Protein AF-A0A9P7N9U0-F1 (afdb_monomer_lite)

Sequence (258 aa):
MSPSILTPHAHLFPGQHDGLFRAAIGPSGFGSILPGLPGGFNTTAQQQAIFDHLVRSIPSCALLVNTPTALDCLRSADFRQLNASIAQTFQQSWVPVLDGTILPDFSANMMSQGKFARVPLLVGTNSDEGAGMGPFAGAVNTDDDFRRAIQRFISPTAAENLHRAITAILGEALYLYPDIQNLGIPSLKTWPHVVRARDEYAKQGGQQLRRPVFAAQDGRGAGRGLVFALEGPRVAWDDWRTEGINWFMENDLGLVGS

Radius of gyration: 21.49 Å; chains: 1; bounding box: 48×44×58 Å

Secondary structure (DSSP, 8-state):
-PPEE-SS-TTSSSS--TTSEEEEEEES-SS----SSTTTT--HHHHHHHHHHHHHHSTTTGGGTTSTTHHHHHHHS-HHHHHHHHHHHGGG-------SSSS-S-HHHHHHTT-S--S-EEEE--TTGGGGT--TTS---SHHHHHHHHHTTS-TTHHHHTTS-HHHHHHHHHHHS-S-TTTSSSPTTTS-----TTSHHHHHH-TT--------SS-SSS-EEEEP-TT--EEEE-GGGHHHHHHHHHHHHHHH--

Structure (mmCIF, N/CA/C/O backbone):
data_AF-A0A9P7N9U0-F1
#
_entry.id   AF-A0A9P7N9U0-F1
#
loop_
_atom_site.group_PDB
_atom_site.id
_atom_site.type_symbol
_atom_site.label_atom_id
_atom_site.label_alt_id
_atom_site.label_comp_id
_atom_site.label_asym_id
_atom_site.label_entity_id
_atom_site.label_seq_id
_atom_site.pdbx_PDB_ins_code
_atom_site.Cartn_x
_atom_site.Cartn_y
_atom_site.Cartn_z
_atom_site.occupancy
_atom_site.B_iso_or_equiv
_atom_site.auth_seq_id
_atom_site.auth_comp_id
_atom_site.auth_asym_id
_atom_site.auth_atom_id
_atom_site.pdbx_PDB_model_num
ATOM 1 N N . MET A 1 1 ? -26.901 -22.896 3.148 1.00 38.94 1 MET A N 1
ATOM 2 C CA . MET A 1 1 ? -26.450 -21.574 2.663 1.00 38.94 1 MET A CA 1
ATOM 3 C C . MET A 1 1 ? -25.487 -21.816 1.513 1.00 38.94 1 MET A C 1
ATOM 5 O O . MET A 1 1 ? -24.580 -22.615 1.695 1.00 38.94 1 MET A O 1
ATOM 9 N N . SER A 1 2 ? -25.710 -21.231 0.332 1.00 32.47 2 SER A N 1
ATOM 10 C CA . SER A 1 2 ? -24.734 -21.316 -0.767 1.00 32.47 2 SER A CA 1
ATOM 11 C C . SER A 1 2 ? -23.554 -20.392 -0.452 1.00 32.47 2 SER A C 1
ATOM 13 O O . SER A 1 2 ? -23.797 -19.201 -0.270 1.00 32.47 2 SER A O 1
ATOM 15 N N . PRO A 1 3 ? -22.310 -20.895 -0.365 1.00 43.16 3 PRO A N 1
ATOM 16 C CA . PRO A 1 3 ? -21.162 -20.054 -0.054 1.00 43.16 3 PRO A CA 1
ATOM 17 C C . PRO A 1 3 ? -20.859 -19.085 -1.203 1.00 43.16 3 PRO A C 1
ATOM 19 O O . PRO A 1 3 ? -20.753 -19.490 -2.367 1.00 43.16 3 PRO A O 1
ATOM 22 N N . SER A 1 4 ? -20.723 -17.807 -0.852 1.00 44.75 4 SER A N 1
ATOM 23 C CA . SER A 1 4 ? -20.438 -16.693 -1.762 1.00 44.75 4 SER A CA 1
ATOM 24 C C . SER A 1 4 ? -18.967 -16.665 -2.202 1.00 44.75 4 SER A C 1
ATOM 26 O O . SER A 1 4 ? -18.110 -17.325 -1.613 1.00 44.75 4 SER A O 1
ATOM 28 N N . ILE A 1 5 ? -18.674 -15.889 -3.249 1.00 50.81 5 ILE A N 1
ATOM 29 C CA . ILE A 1 5 ? -17.315 -15.513 -3.669 1.00 50.81 5 ILE A CA 1
ATOM 30 C C . ILE A 1 5 ? -16.989 -14.177 -2.988 1.00 50.81 5 ILE A C 1
ATOM 32 O O . ILE A 1 5 ? -17.780 -13.242 -3.103 1.00 50.81 5 ILE A O 1
ATOM 36 N N . LEU A 1 6 ? -15.867 -14.080 -2.269 1.00 53.84 6 LEU A N 1
ATOM 37 C CA . LEU A 1 6 ? -15.482 -12.875 -1.518 1.00 53.84 6 LEU A CA 1
ATOM 38 C C . LEU A 1 6 ? -14.060 -12.420 -1.863 1.00 53.84 6 LEU A C 1
ATOM 40 O O . LEU A 1 6 ? -13.155 -13.238 -2.019 1.00 53.84 6 LEU A O 1
ATOM 44 N N . THR A 1 7 ? -13.891 -11.099 -1.955 1.00 53.09 7 THR A N 1
ATOM 45 C CA . THR A 1 7 ? -12.720 -10.439 -2.551 1.00 53.09 7 THR A CA 1
ATOM 46 C C . THR A 1 7 ? -11.587 -10.130 -1.554 1.00 53.09 7 THR A C 1
ATOM 48 O O . THR A 1 7 ? -10.451 -10.477 -1.864 1.00 53.09 7 THR A O 1
ATOM 51 N N . PRO A 1 8 ? -11.817 -9.576 -0.338 1.00 51.03 8 PRO A N 1
ATOM 52 C CA . PRO A 1 8 ? -10.702 -9.255 0.565 1.00 51.03 8 PRO A CA 1
ATOM 53 C C . PRO A 1 8 ? -10.489 -10.264 1.707 1.00 51.03 8 PRO A C 1
ATOM 55 O O . PRO A 1 8 ? -9.503 -10.182 2.419 1.00 51.03 8 PRO A O 1
ATOM 58 N N . HIS A 1 9 ? -11.374 -11.240 1.907 1.00 53.03 9 HIS A N 1
ATOM 59 C CA . HIS A 1 9 ? -11.411 -11.997 3.166 1.00 53.03 9 HIS A CA 1
ATOM 60 C C . HIS A 1 9 ? -10.478 -13.216 3.233 1.00 53.03 9 HIS A C 1
ATOM 62 O O . HIS A 1 9 ? -10.179 -13.698 4.318 1.00 53.03 9 HIS A O 1
ATOM 68 N N . ALA A 1 10 ? -10.001 -13.742 2.103 1.00 52.50 10 ALA A N 1
ATOM 69 C CA . ALA A 1 10 ? -9.332 -15.049 2.085 1.00 52.50 10 ALA A CA 1
ATOM 70 C C . ALA A 1 10 ? -7.963 -15.092 2.799 1.00 52.50 10 ALA A C 1
ATOM 72 O O . ALA A 1 10 ? -7.532 -16.167 3.218 1.00 52.50 10 ALA A O 1
ATOM 73 N N . HIS A 1 11 ? -7.300 -13.941 2.946 1.00 55.00 11 HIS A N 1
ATOM 74 C CA . HIS A 1 11 ? -6.030 -13.787 3.670 1.00 55.00 11 HIS A CA 1
ATOM 75 C C . HIS A 1 11 ? -6.209 -13.227 5.092 1.00 55.00 11 HIS A C 1
ATOM 77 O O . HIS A 1 11 ? -5.274 -13.282 5.879 1.00 55.00 11 HIS A O 1
ATOM 83 N N . LEU A 1 12 ? -7.403 -12.717 5.422 1.00 55.56 12 LEU A N 1
ATOM 84 C CA . LEU A 1 12 ? -7.750 -12.141 6.730 1.00 55.56 12 LEU A CA 1
ATOM 85 C C . LEU A 1 12 ? -8.261 -13.188 7.724 1.00 55.56 12 LEU A C 1
ATOM 87 O O . LEU A 1 12 ? -8.682 -12.860 8.822 1.00 55.56 12 LEU A O 1
ATOM 91 N N . PHE A 1 13 ? -8.263 -14.457 7.332 1.00 57.53 13 PHE A N 1
ATOM 92 C CA . PHE A 1 13 ? -8.561 -15.549 8.236 1.00 57.53 13 PHE A CA 1
ATOM 93 C C . PHE A 1 13 ? -7.374 -16.504 8.211 1.00 57.53 13 PHE A C 1
ATOM 95 O O . PHE A 1 13 ? -7.025 -16.975 7.121 1.00 57.53 13 PHE A O 1
ATOM 102 N N . PRO A 1 14 ? -6.760 -16.822 9.366 1.00 61.34 14 PRO A N 1
ATOM 103 C CA . PRO A 1 14 ? -5.636 -17.751 9.463 1.00 61.34 14 PRO A CA 1
ATOM 104 C C . PRO A 1 14 ? -6.097 -19.196 9.189 1.00 61.34 14 PRO A C 1
ATOM 106 O O . PRO A 1 14 ? -6.124 -20.050 10.070 1.00 61.34 14 PRO A O 1
ATOM 109 N N . GLY A 1 15 ? -6.543 -19.465 7.962 1.00 62.19 15 GLY A N 1
ATOM 110 C CA . GLY A 1 15 ? -7.138 -20.724 7.514 1.00 62.19 15 GLY A CA 1
ATOM 111 C C . GLY A 1 15 ? -8.581 -20.977 7.971 1.00 62.19 15 GLY A C 1
ATOM 112 O O . GLY A 1 15 ? -9.252 -21.815 7.372 1.00 62.19 15 GLY A O 1
ATOM 113 N N . GLN A 1 16 ? -9.088 -20.260 8.978 1.00 68.38 16 GLN A N 1
ATOM 114 C CA . GLN A 1 16 ? -10.431 -20.463 9.537 1.00 68.38 16 GLN A CA 1
ATOM 115 C C . GLN A 1 16 ? -11.488 -19.690 8.754 1.00 68.38 16 GLN A C 1
ATOM 117 O O . GLN A 1 16 ? -11.819 -18.554 9.070 1.00 68.38 16 GLN A O 1
ATOM 122 N N . HIS A 1 17 ? -12.003 -20.305 7.695 1.00 75.69 17 HIS A N 1
ATOM 123 C CA . HIS A 1 17 ? -13.077 -19.712 6.904 1.00 75.69 17 HIS A CA 1
ATOM 124 C C . HIS A 1 17 ? -14.441 -20.367 7.139 1.00 75.69 17 HIS A C 1
ATOM 126 O O . HIS A 1 17 ? -15.379 -19.977 6.458 1.00 75.69 17 HIS A O 1
ATOM 132 N N . ASP A 1 18 ? -14.556 -21.373 8.016 1.00 80.62 18 ASP A N 1
ATOM 133 C CA . ASP A 1 18 ? -15.805 -22.027 8.463 1.00 80.62 18 ASP A CA 1
ATOM 134 C C . ASP A 1 18 ? -16.838 -22.335 7.361 1.00 80.62 18 ASP A C 1
ATOM 136 O O . ASP A 1 18 ? -18.049 -22.308 7.571 1.00 80.62 18 ASP A O 1
ATOM 140 N N . GLY A 1 19 ? -16.371 -22.605 6.138 1.00 81.25 19 GLY A N 1
ATOM 141 C CA . GLY A 1 19 ? -17.242 -22.796 4.975 1.00 81.25 19 GLY A CA 1
ATOM 142 C C . GLY A 1 19 ? -18.005 -21.545 4.501 1.00 81.25 19 GLY A C 1
ATOM 143 O O . GLY A 1 19 ? -18.891 -21.674 3.659 1.00 81.25 19 GLY A O 1
ATOM 144 N N . LEU A 1 20 ? -17.659 -20.344 4.980 1.00 84.00 20 LEU A N 1
ATOM 145 C CA . LEU A 1 20 ? -18.259 -19.054 4.603 1.00 84.00 20 LEU A CA 1
ATOM 146 C C . LEU A 1 20 ? -18.136 -18.756 3.100 1.00 84.00 20 LEU A C 1
ATOM 148 O O . LEU A 1 20 ? -19.035 -18.170 2.495 1.00 84.00 20 LEU A O 1
ATOM 152 N N . PHE A 1 21 ? -17.032 -19.182 2.486 1.00 84.06 21 PHE A N 1
ATOM 153 C CA . PHE A 1 21 ? -16.783 -19.083 1.050 1.00 84.06 21 PHE A CA 1
ATOM 154 C C . PHE A 1 21 ? -16.095 -20.345 0.522 1.00 84.06 21 PHE A C 1
ATOM 156 O O . PHE A 1 21 ? -15.455 -21.090 1.265 1.00 84.06 21 PHE A O 1
ATOM 163 N N . ARG A 1 22 ? -16.234 -20.573 -0.789 1.00 86.00 22 ARG A N 1
ATOM 164 C CA . ARG A 1 22 ? -15.662 -21.736 -1.497 1.00 86.00 22 ARG A CA 1
ATOM 165 C C . ARG A 1 22 ? -14.620 -21.379 -2.556 1.00 86.00 22 ARG A C 1
ATOM 167 O O . ARG A 1 22 ? -14.033 -22.282 -3.137 1.00 86.00 22 ARG A O 1
ATOM 174 N N . ALA A 1 23 ? -14.464 -20.094 -2.861 1.00 84.06 23 ALA A N 1
ATOM 175 C CA . ALA A 1 23 ? -13.502 -19.547 -3.812 1.00 84.06 23 ALA A CA 1
ATOM 176 C C . ALA A 1 23 ? -13.335 -18.041 -3.555 1.00 84.06 23 ALA A C 1
ATOM 178 O O . ALA A 1 23 ? -14.234 -17.409 -2.991 1.00 84.06 23 ALA A O 1
ATOM 179 N N . ALA A 1 24 ? -12.219 -17.475 -4.005 1.00 81.19 24 ALA A N 1
ATOM 180 C CA . ALA A 1 24 ? -11.941 -16.045 -3.936 1.00 81.19 24 ALA A CA 1
ATOM 181 C C . ALA A 1 24 ? -11.568 -15.491 -5.318 1.00 81.19 24 ALA A C 1
ATOM 183 O O . ALA A 1 24 ? -10.913 -16.163 -6.117 1.00 81.19 24 ALA A O 1
ATOM 184 N N . ILE A 1 25 ? -11.997 -14.259 -5.593 1.00 82.06 25 ILE A N 1
ATOM 185 C CA . ILE A 1 25 ? -11.589 -13.491 -6.772 1.00 82.06 25 ILE A CA 1
ATOM 186 C C . ILE A 1 25 ? -10.968 -12.194 -6.265 1.00 82.06 25 ILE A C 1
ATOM 188 O O . ILE A 1 25 ? -11.605 -11.525 -5.467 1.00 82.06 25 ILE A O 1
ATOM 192 N N . GLY A 1 26 ? -9.764 -11.841 -6.706 1.00 77.81 26 GLY A N 1
ATOM 193 C CA . GLY A 1 26 ? -9.038 -10.638 -6.299 1.00 77.81 26 GLY A CA 1
ATOM 194 C C . GLY A 1 26 ? -8.658 -9.765 -7.494 1.00 77.81 26 GLY A C 1
ATOM 195 O O . GLY A 1 26 ? -7.583 -9.969 -8.056 1.00 77.81 26 GLY A O 1
ATOM 196 N N . PRO A 1 27 ? -9.520 -8.834 -7.932 1.00 77.25 27 PRO A N 1
ATOM 197 C CA . PRO A 1 27 ? -9.198 -7.882 -8.981 1.00 77.25 27 PRO A CA 1
ATOM 198 C C . PRO A 1 27 ? -8.422 -6.692 -8.405 1.00 77.25 27 PRO A C 1
ATOM 200 O O . PRO A 1 27 ? -8.892 -6.048 -7.470 1.00 77.25 27 PRO A O 1
ATOM 203 N N . SER A 1 28 ? -7.266 -6.382 -8.990 1.00 71.19 28 SER A N 1
ATOM 204 C CA . SER A 1 28 ? -6.495 -5.160 -8.713 1.00 71.19 28 SER A CA 1
ATOM 205 C C . SER A 1 28 ? -6.109 -4.983 -7.240 1.00 71.19 28 SER A C 1
ATOM 207 O O . SER A 1 28 ? -6.186 -3.894 -6.680 1.00 71.19 28 SER A O 1
ATOM 209 N N . GLY A 1 29 ? -5.697 -6.085 -6.609 1.00 63.28 29 GLY A N 1
ATOM 210 C CA . GLY A 1 29 ? -5.289 -6.124 -5.207 1.00 63.28 29 GLY A CA 1
ATOM 211 C C . GLY A 1 29 ? -5.739 -7.417 -4.541 1.00 63.28 29 GLY A C 1
ATOM 212 O O . GLY A 1 29 ? -6.913 -7.601 -4.226 1.00 63.28 29 GLY A O 1
ATOM 213 N N . PHE A 1 30 ? -4.803 -8.338 -4.323 1.00 58.53 30 PHE A N 1
ATOM 214 C CA . PHE A 1 30 ? -5.056 -9.555 -3.562 1.00 58.53 30 PHE A CA 1
ATOM 215 C C . PHE A 1 30 ? -3.840 -9.885 -2.709 1.00 58.53 30 PHE A C 1
ATOM 217 O O . PHE A 1 30 ? -2.739 -10.030 -3.230 1.00 58.53 30 PHE A O 1
ATOM 224 N N . GLY A 1 31 ? -4.047 -10.000 -1.398 1.00 53.91 31 GLY A N 1
ATOM 225 C CA . GLY A 1 31 ? -2.988 -10.375 -0.465 1.00 53.91 31 GLY A CA 1
ATOM 226 C C . GLY A 1 31 ? -2.099 -9.226 0.011 1.00 53.91 31 GLY A C 1
ATOM 227 O O . GLY A 1 31 ? -1.211 -9.454 0.824 1.00 53.91 31 GLY A O 1
ATOM 228 N N . SER A 1 32 ? -2.365 -8.000 -0.436 1.00 51.31 32 SER A N 1
ATOM 229 C CA . SER A 1 32 ? -1.692 -6.821 0.080 1.00 51.31 32 SER A CA 1
ATOM 230 C C . SER A 1 32 ? -2.685 -5.685 0.252 1.00 51.31 32 SER A C 1
ATOM 232 O O . SER A 1 32 ? -3.020 -4.965 -0.686 1.00 51.31 32 SER A O 1
ATOM 234 N N . ILE A 1 33 ? -3.195 -5.545 1.471 1.00 50.19 33 ILE A N 1
ATOM 235 C CA . ILE A 1 33 ? -3.586 -4.228 1.950 1.00 50.19 33 ILE A CA 1
ATOM 236 C C . ILE A 1 33 ? -2.268 -3.647 2.440 1.00 50.19 33 ILE A C 1
ATOM 238 O O . ILE A 1 33 ? -2.000 -3.758 3.620 1.00 50.19 33 ILE A O 1
ATOM 242 N N . LEU A 1 34 ? -1.386 -3.145 1.568 1.00 53.38 34 LEU A N 1
ATOM 243 C CA . LEU A 1 34 ? -0.284 -2.320 2.062 1.00 53.38 34 LEU A CA 1
ATOM 244 C C . LEU A 1 34 ? -0.960 -1.115 2.704 1.00 53.38 34 LEU A C 1
ATOM 246 O O . LEU A 1 34 ? -1.568 -0.324 1.972 1.00 53.38 34 LEU A O 1
ATOM 250 N N . PRO A 1 35 ? -0.911 -0.915 4.028 1.00 55.06 35 PRO A N 1
ATOM 251 C CA . PRO A 1 35 ? -1.147 0.421 4.519 1.00 55.06 35 PRO A CA 1
ATOM 252 C C . PRO A 1 35 ? 0.003 1.212 3.906 1.00 55.06 35 PRO A C 1
ATOM 254 O O . PRO A 1 35 ? 1.163 0.908 4.171 1.00 55.06 35 PRO A O 1
ATOM 257 N N . GLY A 1 36 ? -0.296 2.162 3.016 1.00 54.28 36 GLY A N 1
ATOM 258 C CA . GLY A 1 36 ? 0.707 3.007 2.349 1.00 54.28 36 GLY A CA 1
ATOM 259 C C . GLY A 1 36 ? 1.432 3.954 3.314 1.00 54.28 36 GLY A C 1
ATOM 260 O O . GLY A 1 36 ? 1.865 5.033 2.920 1.00 54.28 36 GLY A O 1
ATOM 261 N N . LEU A 1 37 ? 1.488 3.578 4.589 1.00 59.44 37 LEU A N 1
ATOM 262 C CA . LEU A 1 37 ? 1.995 4.307 5.723 1.00 59.44 37 LEU A CA 1
ATOM 263 C C . LEU A 1 37 ? 3.189 3.535 6.295 1.00 59.44 37 LEU A C 1
ATOM 265 O O . LEU A 1 37 ? 3.118 2.310 6.431 1.00 59.44 37 LEU A O 1
ATOM 269 N N . PRO A 1 38 ? 4.272 4.233 6.664 1.00 58.44 38 PRO A N 1
ATOM 270 C CA . PRO A 1 38 ? 5.396 3.625 7.358 1.00 58.44 38 PRO A CA 1
ATOM 271 C C . PRO A 1 38 ? 4.958 2.817 8.588 1.00 58.44 38 PRO A C 1
ATOM 273 O O . PRO A 1 38 ? 4.224 3.327 9.433 1.00 58.44 38 PRO A O 1
ATOM 276 N N . GLY A 1 39 ? 5.412 1.565 8.687 1.00 63.66 39 GLY A N 1
ATOM 277 C CA . GLY A 1 39 ? 5.023 0.627 9.750 1.00 63.66 39 GLY A CA 1
ATOM 278 C C . GLY A 1 39 ? 3.831 -0.270 9.397 1.00 63.66 39 GLY A C 1
ATOM 279 O O . GLY A 1 39 ? 3.473 -1.151 10.180 1.00 63.66 39 GLY A O 1
ATOM 280 N N . GLY A 1 40 ? 3.213 -0.086 8.227 1.00 71.25 40 GLY A N 1
ATOM 281 C CA . GLY A 1 40 ? 2.185 -0.976 7.699 1.00 71.25 40 GLY A CA 1
ATOM 282 C C . GLY A 1 40 ? 1.021 -1.184 8.673 1.00 71.25 40 GLY A C 1
ATOM 283 O O . GLY A 1 40 ? 0.351 -0.236 9.088 1.00 71.25 40 GLY A O 1
ATOM 284 N N . PHE A 1 41 ? 0.745 -2.441 9.027 1.00 73.62 41 PHE A N 1
ATOM 285 C CA . PHE A 1 41 ? -0.341 -2.788 9.953 1.00 73.62 41 PHE A CA 1
ATOM 286 C C . PHE A 1 41 ? -0.016 -2.464 11.422 1.00 73.62 41 PHE A C 1
ATOM 288 O O . PHE A 1 41 ? -0.912 -2.473 12.265 1.00 73.62 41 PHE A O 1
ATOM 295 N N . ASN A 1 42 ? 1.242 -2.145 11.738 1.00 76.62 42 ASN A N 1
ATOM 296 C CA . ASN A 1 42 ? 1.721 -1.781 13.072 1.00 76.62 42 ASN A CA 1
ATOM 297 C C . ASN A 1 42 ? 1.687 -0.253 13.287 1.00 76.62 42 ASN A C 1
ATOM 299 O O . ASN A 1 42 ? 2.588 0.356 13.859 1.00 76.62 42 ASN A O 1
ATOM 303 N N . THR A 1 43 ? 0.631 0.397 12.792 1.00 76.38 43 THR A N 1
ATOM 304 C CA . THR A 1 43 ? 0.469 1.861 12.791 1.00 76.38 43 THR A CA 1
ATOM 305 C C . THR A 1 43 ? -0.432 2.366 13.920 1.00 76.38 43 THR A C 1
ATOM 307 O O . THR A 1 43 ? -1.001 3.453 13.828 1.00 76.38 43 THR A O 1
ATOM 310 N N . THR A 1 44 ? -0.544 1.628 15.030 1.00 81.62 44 THR A N 1
ATOM 311 C CA . THR A 1 44 ? -1.440 1.963 16.154 1.00 81.62 44 THR A CA 1
ATOM 312 C C . THR A 1 44 ? -1.218 3.377 16.691 1.00 81.62 44 THR A C 1
ATOM 314 O O . THR A 1 44 ? -2.182 4.091 16.943 1.00 81.62 44 THR A O 1
ATOM 317 N N . ALA A 1 45 ? 0.035 3.832 16.802 1.00 83.50 45 ALA A N 1
ATOM 318 C CA . ALA A 1 45 ? 0.342 5.198 17.234 1.00 83.50 45 ALA A CA 1
ATOM 319 C C . ALA A 1 45 ? -0.181 6.261 16.249 1.00 83.50 45 ALA A C 1
ATOM 321 O O . ALA A 1 45 ? -0.700 7.298 16.661 1.00 83.50 45 ALA A O 1
ATOM 322 N N . GLN A 1 46 ? -0.091 5.992 14.945 1.00 81.06 46 GLN A N 1
ATOM 323 C CA . GLN A 1 46 ? -0.631 6.880 13.920 1.00 81.06 46 GLN A CA 1
ATOM 324 C C . GLN A 1 46 ? -2.164 6.859 13.921 1.00 81.06 46 GLN A C 1
ATOM 326 O O . GLN A 1 46 ? -2.781 7.920 13.882 1.00 81.06 46 GLN A O 1
ATOM 331 N N . GLN A 1 47 ? -2.785 5.682 14.035 1.00 84.88 47 GLN A N 1
ATOM 332 C CA . GLN A 1 47 ? -4.240 5.565 14.164 1.00 84.88 47 GLN A CA 1
ATOM 333 C C . GLN A 1 47 ? -4.757 6.247 15.439 1.00 84.88 47 GLN A C 1
ATOM 335 O O . GLN A 1 47 ? -5.801 6.893 15.397 1.00 84.88 47 GLN A O 1
ATOM 340 N N . GLN A 1 48 ? -3.997 6.214 16.540 1.00 89.12 48 GLN A N 1
ATOM 341 C CA . GLN A 1 48 ? -4.305 6.985 17.747 1.00 89.12 48 GLN A CA 1
ATOM 342 C C . GLN A 1 48 ? -4.264 8.494 17.479 1.00 89.12 48 GLN A C 1
ATOM 344 O O . GLN A 1 48 ? -5.160 9.215 17.908 1.00 89.12 48 GLN A O 1
ATOM 349 N N . ALA A 1 49 ? -3.274 8.991 16.731 1.00 88.25 49 ALA A N 1
ATOM 350 C CA . ALA A 1 49 ? -3.208 10.407 16.371 1.00 88.25 49 ALA A CA 1
ATOM 351 C C . ALA A 1 49 ? -4.396 10.847 15.491 1.00 88.25 49 ALA A C 1
ATOM 353 O O . ALA A 1 49 ? -4.935 11.941 15.688 1.00 88.25 49 ALA A O 1
ATOM 354 N N . ILE A 1 50 ? -4.832 9.988 14.561 1.00 87.31 50 ILE A N 1
ATOM 355 C CA . ILE A 1 50 ? -6.019 10.213 13.719 1.00 87.31 50 ILE A CA 1
ATOM 356 C C . ILE A 1 50 ? -7.292 10.204 14.579 1.00 87.31 50 ILE A C 1
ATOM 358 O O . ILE A 1 50 ? -8.132 11.099 14.452 1.00 87.31 50 ILE A O 1
ATOM 362 N N . PHE A 1 51 ? -7.419 9.246 15.502 1.00 90.38 51 PHE A N 1
ATOM 363 C CA . PHE A 1 51 ? -8.525 9.182 16.459 1.00 90.38 51 PHE A CA 1
ATOM 364 C C . PHE A 1 51 ? -8.597 10.431 17.338 1.00 90.38 51 PHE A C 1
ATOM 366 O O . PHE A 1 51 ? -9.648 11.064 17.435 1.00 90.38 51 PHE A O 1
ATOM 373 N N . ASP A 1 52 ? -7.474 10.845 17.914 1.00 92.31 52 ASP A N 1
ATOM 374 C CA . ASP A 1 52 ? -7.384 12.062 18.710 1.00 92.31 52 ASP A CA 1
ATOM 375 C C . ASP A 1 52 ? -7.807 13.298 17.906 1.00 92.31 52 ASP A C 1
ATOM 377 O O . ASP A 1 52 ? -8.489 14.180 18.429 1.00 92.31 52 ASP A O 1
ATOM 381 N N . HIS A 1 53 ? -7.410 13.383 16.633 1.00 89.62 53 HIS A N 1
ATOM 382 C CA . HIS A 1 53 ? -7.815 14.474 15.751 1.00 89.62 53 HIS A CA 1
ATOM 383 C C . HIS A 1 53 ? -9.332 14.475 15.508 1.00 89.62 53 HIS A C 1
ATOM 385 O O . HIS A 1 53 ? -9.966 15.529 15.603 1.00 89.62 53 HIS A O 1
ATOM 391 N N . LEU A 1 54 ? -9.930 13.306 15.259 1.00 90.81 54 LEU A N 1
ATOM 392 C CA . LEU A 1 54 ? -11.381 13.161 15.143 1.00 90.81 54 LEU A CA 1
ATOM 393 C C . LEU A 1 54 ? -12.082 13.647 16.420 1.00 90.81 54 LEU A C 1
ATOM 395 O O . LEU A 1 54 ? -12.977 14.484 16.337 1.00 90.81 54 LEU A O 1
ATOM 399 N N . VAL A 1 55 ? -11.634 13.219 17.602 1.00 93.50 55 VAL A N 1
ATOM 400 C CA . VAL A 1 55 ? -12.210 13.665 18.884 1.00 93.50 55 VAL A CA 1
ATOM 401 C C . VAL A 1 55 ? -12.088 15.185 19.056 1.00 93.50 55 VAL A C 1
ATOM 403 O O . VAL A 1 55 ? -13.080 15.839 19.382 1.00 93.50 55 VAL A O 1
ATOM 406 N N . ARG A 1 56 ? -10.911 15.768 18.775 1.00 92.75 56 ARG A N 1
ATOM 407 C CA . ARG A 1 56 ? -10.671 17.228 18.848 1.00 92.75 56 ARG A CA 1
ATOM 408 C C . ARG A 1 56 ? -11.587 18.029 17.931 1.00 92.75 56 ARG A C 1
ATOM 410 O O . ARG A 1 56 ? -11.973 19.142 18.275 1.00 92.75 56 ARG A O 1
ATOM 417 N N . SER A 1 57 ? -11.903 17.488 16.760 1.00 91.44 57 SER A N 1
ATOM 418 C CA . SER A 1 57 ? -12.684 18.195 15.742 1.00 91.44 57 SER A CA 1
ATOM 419 C C . SER A 1 57 ? -14.178 18.312 16.067 1.00 91.44 57 SER A C 1
ATOM 421 O O . SER A 1 57 ? -14.872 19.118 15.447 1.00 91.44 57 SER A O 1
ATOM 423 N N . ILE A 1 58 ? -14.679 17.530 17.029 1.00 92.88 58 ILE A N 1
ATOM 424 C CA . ILE A 1 58 ? -16.074 17.576 17.467 1.00 92.88 58 ILE A CA 1
ATOM 425 C C . ILE A 1 58 ? -16.162 18.464 18.715 1.00 92.88 58 ILE A C 1
ATOM 427 O O . ILE A 1 58 ? -15.659 18.067 19.768 1.00 92.88 58 ILE A O 1
ATOM 431 N N . PRO A 1 59 ? -16.819 19.642 18.661 1.00 93.00 59 PRO A N 1
ATOM 432 C CA . PRO A 1 59 ? -16.797 20.605 19.764 1.00 93.00 59 PRO A CA 1
ATOM 433 C C . PRO A 1 59 ? -17.251 20.037 21.115 1.00 93.00 59 PRO A C 1
ATOM 435 O O . PRO A 1 59 ? -16.653 20.350 22.141 1.00 93.00 59 PRO A O 1
ATOM 438 N N . SER A 1 60 ? -18.267 19.165 21.124 1.00 93.25 60 S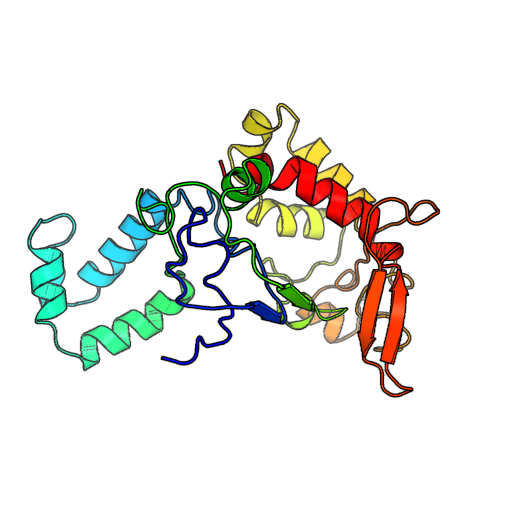ER A N 1
ATOM 439 C CA . SER A 1 60 ? -18.763 18.516 22.347 1.00 93.25 60 SER A CA 1
ATOM 440 C C . SER A 1 60 ? -17.809 17.463 22.920 1.00 93.25 60 SER A C 1
ATOM 442 O O . SER A 1 60 ? -17.934 17.120 24.091 1.00 93.25 60 SER A O 1
ATOM 444 N N . CYS A 1 61 ? -16.863 16.958 22.121 1.00 96.00 61 CYS A N 1
ATOM 445 C CA . CYS A 1 61 ? -15.918 15.911 22.514 1.00 96.00 61 CYS A CA 1
ATOM 446 C C . CYS A 1 61 ? -14.475 16.406 22.641 1.00 96.00 61 CYS A C 1
ATOM 448 O O . CYS A 1 61 ? -13.630 15.669 23.140 1.00 96.00 61 CYS A O 1
ATOM 450 N N . ALA A 1 62 ? -14.173 17.645 22.245 1.00 94.69 62 ALA A N 1
ATOM 451 C CA . ALA A 1 62 ? -12.803 18.141 22.124 1.00 94.69 62 ALA A CA 1
ATOM 452 C C . ALA A 1 62 ? -11.987 18.084 23.429 1.00 94.69 62 ALA A C 1
ATOM 454 O O . ALA A 1 62 ? -10.771 17.909 23.391 1.00 94.69 62 ALA A O 1
ATOM 455 N N . LEU A 1 63 ? -12.646 18.194 24.587 1.00 96.00 63 LEU A N 1
ATOM 456 C CA . LEU A 1 63 ? -12.009 18.097 25.908 1.00 96.00 63 LEU A CA 1
ATOM 457 C C . LEU A 1 63 ? -11.839 16.652 26.409 1.00 96.00 63 LEU A C 1
ATOM 459 O O . LEU A 1 63 ? -11.286 16.441 27.484 1.00 96.00 63 LEU A O 1
ATOM 463 N N . LEU A 1 64 ? -12.320 15.663 25.654 1.00 96.94 64 LEU A N 1
ATOM 464 C CA . LEU A 1 64 ? -12.298 14.241 26.011 1.00 96.94 64 LEU A CA 1
ATOM 465 C C . LEU A 1 64 ? -11.185 13.469 25.295 1.00 96.94 64 LEU A C 1
ATOM 467 O O . LEU A 1 64 ? -11.139 12.248 25.338 1.00 96.94 64 LEU A O 1
ATOM 471 N N . VAL A 1 65 ? -10.276 14.158 24.616 1.00 95.62 65 VAL A N 1
ATOM 472 C CA . VAL A 1 65 ? -9.137 13.518 23.952 1.00 95.62 65 VAL A CA 1
ATOM 473 C C . VAL A 1 65 ? -8.284 12.784 24.984 1.00 95.62 65 VAL A C 1
ATOM 475 O O . VAL A 1 65 ? -8.010 13.325 26.053 1.00 95.62 65 VAL A O 1
ATOM 478 N N . ASN A 1 66 ? -7.846 11.567 24.655 1.00 93.69 66 ASN A N 1
ATOM 479 C CA . ASN A 1 66 ? -7.099 10.689 25.562 1.00 93.69 66 ASN A CA 1
ATOM 480 C C . ASN A 1 66 ? -7.835 10.340 26.870 1.00 93.69 66 ASN A C 1
ATOM 482 O O . ASN A 1 66 ? -7.198 9.964 27.854 1.00 93.69 66 ASN A O 1
ATOM 486 N N . THR A 1 67 ? -9.170 10.426 26.895 1.00 96.19 67 THR A N 1
ATOM 487 C CA . THR A 1 67 ? -9.977 9.934 28.017 1.00 96.19 67 THR A CA 1
ATOM 488 C C . THR A 1 67 ? -10.748 8.664 27.638 1.00 96.19 67 THR A C 1
ATOM 490 O O . THR A 1 67 ? -11.073 8.454 26.465 1.00 96.19 67 THR A O 1
ATOM 493 N N . PRO A 1 68 ? -11.129 7.824 28.620 1.00 94.69 68 PRO A N 1
ATOM 494 C CA . PRO A 1 68 ? -11.957 6.642 28.368 1.00 94.69 68 PRO A CA 1
ATOM 495 C C . PRO A 1 68 ? -13.350 6.958 27.797 1.00 94.69 68 PRO A C 1
ATOM 497 O O . PRO A 1 68 ? -13.983 6.084 27.214 1.00 94.69 68 PRO A O 1
ATOM 500 N N . THR A 1 69 ? -13.838 8.194 27.956 1.00 96.44 69 THR A N 1
ATOM 501 C CA . THR A 1 69 ? -15.186 8.616 27.537 1.00 96.44 69 THR A CA 1
ATOM 502 C C . THR A 1 69 ? -15.225 9.247 26.145 1.00 96.44 69 THR A C 1
ATOM 504 O O . THR A 1 69 ? -16.308 9.560 25.646 1.00 96.44 69 THR A O 1
ATOM 507 N N . ALA A 1 70 ? -14.071 9.406 25.485 1.00 96.44 70 ALA A N 1
ATOM 508 C CA . ALA A 1 70 ? -13.971 9.966 24.137 1.00 96.44 70 ALA A CA 1
ATOM 509 C C . ALA A 1 70 ? -14.886 9.242 23.137 1.00 96.44 70 ALA A C 1
ATOM 511 O O . ALA A 1 70 ? -15.627 9.870 22.379 1.00 96.44 70 ALA A O 1
ATOM 512 N N . LEU A 1 71 ? -14.862 7.907 23.172 1.00 96.00 71 LEU A N 1
ATOM 513 C CA . LEU A 1 71 ? -15.621 7.064 22.253 1.00 96.00 71 LEU A CA 1
ATOM 514 C C . LEU A 1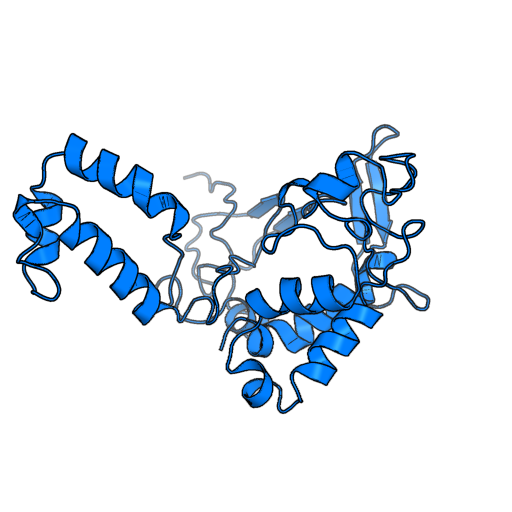 71 ? -17.134 7.180 22.476 1.00 96.00 71 LEU A C 1
ATOM 516 O O . LEU A 1 71 ? -17.895 7.247 21.512 1.00 96.00 71 LEU A O 1
ATOM 520 N N . ASP A 1 72 ? -17.576 7.250 23.729 1.00 97.12 72 ASP A N 1
ATOM 521 C CA . ASP A 1 72 ? -18.996 7.407 24.059 1.00 97.12 72 ASP A CA 1
ATOM 522 C C . ASP A 1 72 ? -19.527 8.783 23.653 1.00 97.12 72 ASP A C 1
ATOM 524 O O . ASP A 1 72 ? -20.663 8.903 23.182 1.00 97.12 72 ASP A O 1
ATOM 528 N N . CYS A 1 73 ? -18.681 9.813 23.741 1.00 96.94 73 CYS A N 1
ATOM 529 C CA . CYS A 1 73 ? -19.014 11.123 23.200 1.00 96.94 73 CYS A CA 1
ATOM 530 C C . CYS A 1 73 ? -19.179 11.085 21.680 1.00 96.94 73 CYS A C 1
ATOM 532 O O . CYS A 1 73 ? -20.191 11.566 21.175 1.00 96.94 73 CYS A O 1
ATOM 534 N N . LEU A 1 74 ? -18.244 10.462 20.950 1.00 95.38 74 LEU A N 1
ATOM 535 C CA . LEU A 1 74 ? -18.348 10.327 19.492 1.00 95.38 74 LEU A CA 1
ATOM 536 C C . LEU A 1 74 ? -19.616 9.573 19.066 1.00 95.38 74 LEU A C 1
ATOM 538 O O . LEU A 1 74 ? -20.263 9.971 18.102 1.00 95.38 74 LEU A O 1
ATOM 542 N N . ARG A 1 75 ? -20.011 8.526 19.805 1.00 96.00 75 ARG A N 1
ATOM 543 C CA . ARG A 1 75 ? -21.261 7.777 19.562 1.00 96.00 75 ARG A CA 1
ATOM 544 C C . ARG A 1 75 ? -22.522 8.626 19.729 1.00 96.00 75 ARG A C 1
ATOM 546 O O . ARG A 1 75 ? -23.544 8.305 19.132 1.00 96.00 75 ARG A O 1
ATOM 553 N N . SER A 1 76 ? -22.448 9.680 20.539 1.00 95.69 76 SER A N 1
ATOM 554 C CA . SER A 1 76 ? -23.564 10.585 20.841 1.00 95.69 76 SER A CA 1
ATOM 555 C C . SER A 1 76 ? -23.486 11.912 20.077 1.00 95.69 76 SER A C 1
ATOM 557 O O . SER A 1 76 ? -24.371 12.755 20.221 1.00 95.69 76 SER A O 1
ATOM 559 N N . ALA A 1 77 ? -22.417 12.130 19.306 1.00 94.56 77 ALA A N 1
ATOM 560 C CA . ALA A 1 77 ? -22.189 13.364 18.573 1.00 94.56 77 ALA A CA 1
ATOM 561 C C . ALA A 1 77 ? -23.205 13.544 17.437 1.00 94.56 77 ALA A C 1
ATOM 563 O O . ALA A 1 77 ? -23.740 12.581 16.883 1.00 94.56 77 ALA A O 1
ATOM 564 N N . ASP A 1 78 ? -23.440 14.797 17.049 1.00 94.69 78 ASP A N 1
ATOM 565 C CA . ASP A 1 78 ? -24.283 15.095 15.898 1.00 94.69 78 ASP A CA 1
ATOM 566 C C . ASP A 1 78 ? -23.675 14.513 14.610 1.00 94.69 78 ASP A C 1
ATOM 568 O O . ASP A 1 78 ? -22.498 14.714 14.295 1.00 94.69 78 ASP A O 1
ATOM 572 N N . PHE A 1 79 ? -24.503 13.817 13.829 1.00 92.94 79 PHE A N 1
ATOM 573 C CA . PHE A 1 79 ? -24.065 13.164 12.598 1.00 92.94 79 PHE A CA 1
ATOM 574 C C . PHE A 1 79 ? -23.464 14.149 11.587 1.00 92.94 79 PHE A C 1
ATOM 576 O O . PHE A 1 79 ? -22.504 13.799 10.900 1.00 92.94 79 PHE A O 1
ATOM 583 N N . ARG A 1 80 ? -23.984 15.383 11.472 1.00 93.06 80 ARG A N 1
ATOM 584 C CA . ARG A 1 80 ? -23.448 16.357 10.506 1.00 93.06 80 ARG A CA 1
ATOM 585 C C . ARG A 1 80 ? -22.055 16.815 10.914 1.00 93.06 80 ARG A C 1
ATOM 587 O O . ARG A 1 80 ? -21.206 16.958 10.038 1.00 93.06 80 ARG A O 1
ATOM 594 N N . GLN A 1 81 ? -21.811 17.001 12.211 1.00 90.62 81 GLN A N 1
ATOM 595 C CA . GLN A 1 81 ? -20.476 17.309 12.733 1.00 90.62 81 GLN A CA 1
ATOM 596 C C . GLN A 1 81 ? -19.501 16.155 12.484 1.00 90.62 81 GLN A C 1
ATOM 598 O O . GLN A 1 81 ? -18.403 16.382 11.974 1.00 90.62 81 GLN A O 1
ATOM 603 N N . LEU A 1 82 ? -19.924 14.919 12.767 1.00 90.06 82 LEU A N 1
ATOM 604 C CA . LEU A 1 82 ? -19.108 13.731 12.533 1.00 90.06 82 LEU A CA 1
ATOM 605 C C . LEU A 1 82 ? -18.774 13.560 11.044 1.00 90.06 82 LEU A C 1
ATOM 607 O O . LEU A 1 82 ? -17.612 13.391 10.687 1.00 90.06 82 LEU A O 1
ATOM 611 N N . ASN A 1 83 ? -19.768 13.680 10.164 1.00 89.44 83 ASN A N 1
ATOM 612 C CA . ASN A 1 83 ? -19.581 13.563 8.719 1.00 89.44 83 ASN A CA 1
ATOM 613 C C . ASN A 1 83 ? -18.682 14.677 8.156 1.00 89.44 83 ASN A C 1
ATOM 615 O O . ASN A 1 83 ? -17.823 14.410 7.319 1.00 89.44 83 ASN A O 1
ATOM 619 N N . ALA A 1 84 ? -18.839 15.918 8.630 1.00 87.81 84 ALA A N 1
ATOM 620 C CA . ALA A 1 84 ? -17.978 17.030 8.227 1.00 87.81 84 ALA A CA 1
ATOM 621 C C . ALA A 1 84 ? -16.520 16.820 8.670 1.00 87.81 84 ALA A C 1
ATOM 623 O O . ALA A 1 84 ? -15.602 17.089 7.896 1.00 87.81 84 ALA A O 1
ATOM 624 N N . SER A 1 85 ? -16.307 16.297 9.879 1.00 84.75 85 SER A N 1
ATOM 625 C CA . SER A 1 85 ? -14.971 15.955 10.370 1.00 84.75 85 SER A CA 1
ATOM 626 C C . SER A 1 85 ? -14.336 14.801 9.589 1.00 84.75 85 SER A C 1
ATOM 628 O O . SER A 1 85 ? -13.182 14.890 9.159 1.00 84.75 85 SER A O 1
ATOM 630 N N . ILE A 1 86 ? -15.091 13.728 9.339 1.00 82.81 86 ILE A N 1
ATOM 631 C CA . ILE A 1 86 ? -14.608 12.580 8.563 1.00 82.81 86 ILE A CA 1
ATOM 632 C C . ILE A 1 86 ? -14.255 13.007 7.138 1.00 82.81 86 ILE A C 1
ATOM 634 O O . ILE A 1 86 ? -13.213 12.609 6.632 1.00 82.81 86 ILE A O 1
ATOM 638 N N . ALA A 1 87 ? -15.042 13.883 6.509 1.00 80.69 87 ALA A N 1
ATOM 639 C CA . ALA A 1 87 ? -14.723 14.410 5.182 1.00 80.69 87 ALA A CA 1
ATOM 640 C C . ALA A 1 87 ? -13.370 15.149 5.135 1.00 80.69 87 ALA A C 1
ATOM 642 O O . ALA A 1 87 ? -12.689 15.118 4.112 1.00 80.69 87 ALA A O 1
ATOM 643 N N . GLN A 1 88 ? -12.956 15.777 6.239 1.00 72.81 88 GLN A N 1
ATOM 644 C CA . GLN A 1 88 ? -11.656 16.447 6.354 1.00 72.81 88 GLN A CA 1
ATOM 645 C C . GLN A 1 88 ? -10.523 15.482 6.738 1.00 72.81 88 GLN A C 1
ATOM 647 O O . GLN A 1 88 ? -9.387 15.665 6.308 1.00 72.81 88 GLN A O 1
ATOM 652 N N . THR A 1 89 ? -10.822 14.439 7.516 1.00 65.38 89 THR A N 1
ATOM 653 C CA . THR A 1 89 ? -9.839 13.439 7.973 1.00 65.38 89 THR A CA 1
ATOM 654 C C . THR A 1 89 ? -9.713 12.224 7.057 1.00 65.38 89 THR A C 1
ATOM 656 O O . THR A 1 89 ? -8.786 11.444 7.234 1.00 65.38 89 THR A O 1
ATOM 659 N N . PHE A 1 90 ? -10.563 12.071 6.034 1.00 57.75 90 PHE A N 1
ATOM 660 C CA . PHE A 1 90 ? -10.505 10.958 5.076 1.00 57.75 90 PHE A CA 1
ATOM 661 C C . PHE A 1 90 ? -9.128 10.839 4.401 1.00 57.75 90 PHE A C 1
ATOM 663 O O . PHE A 1 90 ? -8.644 9.741 4.148 1.00 57.75 90 PHE A O 1
ATOM 670 N N . GLN A 1 91 ? -8.453 11.974 4.193 1.00 54.84 91 GLN A N 1
ATOM 671 C CA . GLN A 1 91 ? -7.086 12.037 3.664 1.00 54.84 91 GLN A CA 1
ATOM 672 C C . GLN A 1 91 ? -6.029 11.455 4.626 1.00 54.84 91 GLN A C 1
ATOM 674 O O . GLN A 1 91 ? -4.931 11.124 4.194 1.00 54.84 91 GLN A O 1
ATOM 679 N N . GLN A 1 92 ? -6.339 11.310 5.920 1.00 58.44 92 GLN A N 1
ATOM 680 C CA . GLN A 1 92 ? -5.431 10.759 6.934 1.00 58.44 92 GLN A CA 1
ATOM 681 C C . GLN A 1 92 ? -5.461 9.221 7.019 1.00 58.44 92 GLN A C 1
ATOM 683 O O . GLN A 1 92 ? -4.658 8.658 7.749 1.00 58.44 92 GLN A O 1
ATOM 688 N N . SER A 1 93 ? -6.302 8.557 6.211 1.00 69.88 93 SER A N 1
ATOM 689 C CA . SER A 1 93 ? -6.377 7.100 6.003 1.00 69.88 93 SER A CA 1
ATOM 690 C C . SER A 1 93 ? -6.568 6.261 7.277 1.00 69.88 93 SER A C 1
ATOM 692 O O . SER A 1 93 ? -5.620 5.856 7.951 1.00 69.88 93 SER A O 1
ATOM 694 N N . TRP A 1 94 ? -7.825 5.911 7.556 1.00 77.50 94 TRP A N 1
ATOM 695 C CA . TRP A 1 94 ? -8.151 4.767 8.408 1.00 77.50 94 TRP A CA 1
ATOM 696 C C . TRP A 1 94 ? -7.796 3.487 7.656 1.00 77.50 94 TRP A C 1
ATOM 698 O O . TRP A 1 94 ? -8.371 3.201 6.604 1.00 77.50 94 TRP A O 1
ATOM 708 N N . VAL A 1 95 ? -6.836 2.734 8.177 1.00 76.81 95 VAL A N 1
ATOM 709 C CA . VAL A 1 95 ? -6.339 1.495 7.565 1.00 76.81 95 VAL A CA 1
ATOM 710 C C . VAL A 1 95 ? -6.540 0.330 8.529 1.00 76.81 95 VAL A C 1
ATOM 712 O O . VAL A 1 95 ? -6.629 0.556 9.739 1.00 76.81 95 VAL A O 1
ATOM 715 N N . PRO A 1 96 ? -6.610 -0.919 8.039 1.00 78.69 96 PRO A N 1
ATOM 716 C CA . PRO A 1 96 ? -6.534 -2.075 8.921 1.00 78.69 96 PRO A CA 1
ATOM 717 C C . PRO A 1 96 ? -5.254 -2.033 9.764 1.00 78.69 96 PRO A C 1
ATOM 719 O O . PRO A 1 96 ? -4.209 -1.589 9.288 1.00 78.69 96 PRO A O 1
ATOM 722 N N . VAL A 1 97 ? -5.338 -2.512 11.002 1.00 81.25 97 VAL A N 1
ATOM 723 C CA . VAL A 1 97 ? -4.212 -2.622 11.940 1.00 81.25 97 VAL A CA 1
ATOM 724 C C . VAL A 1 97 ? -4.157 -4.022 12.531 1.00 81.25 97 VAL A C 1
ATOM 726 O O . VAL A 1 97 ? -5.158 -4.739 12.508 1.00 81.25 97 VAL A O 1
ATOM 729 N N . LEU A 1 98 ? -2.996 -4.406 13.063 1.00 83.75 98 LEU A N 1
ATOM 730 C CA . LEU A 1 98 ? -2.863 -5.642 13.830 1.00 83.75 98 LEU A CA 1
ATOM 731 C C . LEU A 1 98 ? -3.776 -5.578 15.063 1.00 83.75 98 LEU A C 1
ATOM 733 O O . LEU A 1 98 ? -3.598 -4.719 15.927 1.00 83.75 98 LEU A O 1
ATOM 737 N N . ASP A 1 99 ? -4.748 -6.484 15.144 1.00 84.19 99 ASP A N 1
ATOM 738 C CA . ASP A 1 99 ? -5.745 -6.528 16.225 1.00 84.19 99 ASP A CA 1
ATOM 739 C C . ASP A 1 99 ? -5.641 -7.794 17.094 1.00 84.19 99 ASP A C 1
ATOM 741 O O . ASP A 1 99 ? -6.374 -7.950 18.070 1.00 84.19 99 ASP A O 1
ATOM 745 N N . GLY A 1 100 ? -4.730 -8.711 16.745 1.00 85.25 100 GLY A N 1
ATOM 746 C CA . GLY A 1 100 ? -4.526 -9.975 17.456 1.00 85.25 100 GLY A CA 1
ATOM 747 C C . GLY A 1 100 ? -5.629 -11.019 17.236 1.00 85.25 100 GLY A C 1
ATOM 748 O O . GLY A 1 100 ? -5.562 -12.095 17.829 1.00 85.25 100 GLY A O 1
ATOM 749 N N . THR A 1 101 ? -6.630 -10.728 16.399 1.00 82.12 101 THR A N 1
ATOM 750 C CA . THR A 1 101 ? -7.789 -11.592 16.131 1.00 82.12 101 THR A CA 1
ATOM 751 C C . THR A 1 101 ? -8.021 -11.792 14.631 1.00 82.12 101 THR A C 1
ATOM 753 O O . THR A 1 101 ? -7.611 -12.825 14.103 1.00 82.12 101 THR A O 1
ATOM 756 N N . ILE A 1 102 ? -8.654 -10.836 13.942 1.00 78.19 102 ILE A N 1
ATOM 757 C CA . ILE A 1 102 ? -8.919 -10.875 12.497 1.00 78.19 102 ILE A CA 1
ATOM 758 C C . ILE A 1 102 ? -7.611 -10.679 11.732 1.00 78.19 102 ILE A C 1
ATOM 760 O O . ILE A 1 102 ? -7.319 -11.429 10.805 1.00 78.19 102 ILE A O 1
ATOM 764 N N . LEU A 1 103 ? -6.785 -9.718 12.146 1.00 80.12 103 LEU A N 1
ATOM 765 C CA . LEU A 1 103 ? -5.450 -9.515 11.594 1.00 80.12 103 LEU A CA 1
ATOM 766 C C . LEU A 1 103 ? -4.404 -9.748 12.694 1.00 80.12 103 LEU A C 1
ATOM 768 O O . LEU A 1 103 ? -3.925 -8.797 13.317 1.00 80.12 103 LEU A O 1
ATOM 772 N N . PRO A 1 104 ? -4.067 -11.019 12.985 1.00 82.25 104 PRO A N 1
ATOM 773 C CA . PRO A 1 104 ? -3.188 -11.360 14.099 1.00 82.25 104 PRO A CA 1
ATOM 774 C C . PRO A 1 104 ? -1.700 -11.137 13.798 1.00 82.25 104 PRO A C 1
ATOM 776 O O . PRO A 1 104 ? -0.899 -11.098 14.727 1.00 82.25 104 PRO A O 1
ATOM 779 N N . ASP A 1 105 ? -1.320 -11.037 12.523 1.00 82.75 105 ASP A N 1
ATOM 780 C CA . ASP A 1 105 ? 0.062 -10.887 12.056 1.00 82.75 105 ASP A CA 1
ATOM 781 C C . ASP A 1 105 ? 0.068 -10.214 10.668 1.00 82.75 105 ASP A C 1
ATOM 783 O O . ASP A 1 105 ? -0.976 -10.066 10.022 1.00 82.75 105 ASP A O 1
ATOM 787 N N . PHE A 1 106 ? 1.242 -9.817 10.185 1.00 79.12 106 PHE A N 1
ATOM 788 C CA . PHE A 1 106 ? 1.424 -9.280 8.841 1.00 79.12 106 PHE A CA 1
ATOM 789 C C . PHE A 1 106 ? 1.043 -10.314 7.775 1.00 79.12 106 PHE A C 1
ATOM 791 O O . PHE A 1 106 ? 1.352 -11.503 7.885 1.00 79.12 106 PHE A O 1
ATOM 798 N N . SER A 1 107 ? 0.422 -9.849 6.686 1.00 75.12 107 SER A N 1
ATOM 799 C CA . SER A 1 107 ? -0.027 -10.721 5.589 1.00 75.12 107 SER A CA 1
ATOM 800 C C . SER A 1 107 ? 1.112 -11.568 5.005 1.00 75.12 107 SER A C 1
ATOM 802 O O . SER A 1 107 ? 0.912 -12.755 4.753 1.00 75.12 107 SER A O 1
ATOM 804 N N . ALA A 1 108 ? 2.322 -11.010 4.884 1.00 75.00 108 ALA A N 1
ATOM 805 C CA . ALA A 1 108 ? 3.509 -11.738 4.429 1.00 75.00 108 ALA A CA 1
ATOM 806 C C . ALA A 1 108 ? 3.876 -12.924 5.348 1.00 75.00 108 ALA A C 1
ATOM 808 O O . ALA A 1 108 ? 4.134 -14.028 4.862 1.00 75.00 108 ALA A O 1
ATOM 809 N N . ASN A 1 109 ? 3.821 -12.739 6.674 1.00 79.88 109 ASN A N 1
ATOM 810 C CA . ASN A 1 109 ? 4.060 -13.807 7.654 1.00 79.88 109 ASN A CA 1
ATOM 811 C C . ASN A 1 109 ? 2.972 -14.880 7.595 1.00 79.88 109 ASN A C 1
ATOM 813 O O . ASN A 1 109 ? 3.259 -16.077 7.596 1.00 79.88 109 ASN A O 1
ATOM 817 N N . MET A 1 110 ? 1.708 -14.468 7.505 1.00 80.31 110 MET A N 1
ATOM 818 C CA . MET A 1 110 ? 0.597 -15.412 7.403 1.00 80.31 110 MET A CA 1
ATOM 819 C C . MET A 1 110 ? 0.694 -16.256 6.126 1.00 80.31 110 MET A C 1
ATOM 821 O O . MET A 1 110 ? 0.484 -17.469 6.174 1.00 80.31 110 MET A O 1
ATOM 825 N N . MET A 1 111 ? 1.077 -15.655 4.997 1.00 77.81 111 MET A N 1
ATOM 826 C CA . MET A 1 111 ? 1.290 -16.381 3.744 1.00 77.81 111 MET A CA 1
ATOM 827 C C . MET A 1 111 ? 2.453 -17.370 3.827 1.00 77.81 111 MET A C 1
ATOM 829 O O . MET A 1 111 ? 2.270 -18.534 3.462 1.00 77.81 111 MET A O 1
ATOM 833 N N . SER A 1 112 ? 3.615 -16.949 4.339 1.00 78.75 112 SER A N 1
ATOM 834 C CA . SER A 1 112 ? 4.797 -17.818 4.451 1.00 78.75 112 SER A CA 1
ATOM 835 C C . SER A 1 112 ? 4.567 -19.005 5.393 1.00 78.75 112 SER A C 1
ATOM 837 O O . SER A 1 112 ? 5.063 -20.104 5.150 1.00 78.75 112 SER A O 1
ATOM 839 N N . GLN A 1 113 ? 3.736 -18.819 6.420 1.00 85.06 113 GLN A N 1
ATOM 840 C CA . GLN A 1 113 ? 3.333 -19.863 7.366 1.00 85.06 113 GLN A CA 1
ATOM 841 C C . GLN A 1 113 ? 2.158 -20.725 6.866 1.00 85.06 113 GLN A C 1
ATOM 843 O O . GLN A 1 113 ? 1.716 -21.635 7.569 1.00 85.06 113 GLN A O 1
ATOM 848 N N . GLY A 1 114 ? 1.611 -20.451 5.678 1.00 82.69 114 GLY A N 1
ATOM 849 C CA . GLY A 1 114 ? 0.460 -21.182 5.143 1.00 82.69 114 GLY A CA 1
ATOM 850 C C . GLY A 1 114 ? -0.862 -20.916 5.877 1.00 82.69 114 GLY A C 1
ATOM 851 O O . GLY A 1 114 ? -1.790 -21.722 5.761 1.00 82.69 114 GLY A O 1
ATOM 852 N N . LYS A 1 115 ? -0.949 -19.814 6.634 1.00 82.56 115 LYS A N 1
ATOM 853 C CA . LYS A 1 115 ? -2.118 -19.362 7.406 1.00 82.56 115 LYS A CA 1
ATOM 854 C C . LYS A 1 115 ? -3.063 -18.522 6.540 1.00 82.56 115 LYS A C 1
ATOM 856 O O . LYS A 1 115 ? -3.277 -17.343 6.787 1.00 82.56 115 LYS A O 1
ATOM 861 N N . PHE A 1 116 ? -3.646 -19.140 5.524 1.00 79.19 116 PHE A N 1
ATOM 862 C CA . PHE A 1 116 ? -4.654 -18.523 4.660 1.00 79.19 116 PHE A CA 1
ATOM 863 C C . PHE A 1 116 ? -5.717 -19.553 4.274 1.00 79.19 116 PHE A C 1
ATOM 865 O O . PHE A 1 116 ? -5.494 -20.765 4.372 1.00 79.19 116 PHE A O 1
ATOM 872 N N . ALA A 1 117 ? -6.886 -19.094 3.828 1.00 80.62 117 ALA A N 1
ATOM 873 C CA . ALA A 1 117 ? -7.945 -19.995 3.387 1.00 80.62 117 ALA A CA 1
ATOM 874 C C . ALA A 1 117 ? -7.542 -20.748 2.107 1.00 80.62 117 ALA A C 1
ATOM 876 O O . ALA A 1 117 ? -7.275 -20.146 1.065 1.00 80.62 117 ALA A O 1
ATOM 877 N N . ARG A 1 118 ? -7.534 -22.085 2.163 1.00 84.25 118 ARG A N 1
ATOM 878 C CA . ARG A 1 118 ? -7.159 -22.955 1.034 1.00 84.25 118 ARG A CA 1
ATOM 879 C C . ARG A 1 118 ? -8.349 -23.214 0.114 1.00 84.25 118 ARG A C 1
ATOM 881 O O . ARG A 1 118 ? -8.892 -24.314 0.071 1.00 84.25 118 ARG A O 1
ATOM 888 N N . VAL A 1 119 ? -8.741 -22.187 -0.628 1.00 83.12 119 VAL A N 1
ATOM 889 C CA . VAL A 1 119 ? -9.801 -22.255 -1.643 1.00 83.12 119 VAL A CA 1
ATOM 890 C C . VAL A 1 119 ? -9.244 -21.916 -3.030 1.00 83.12 119 VAL A C 1
ATOM 892 O O . VAL A 1 119 ? -8.214 -21.246 -3.122 1.00 83.12 119 VAL A O 1
ATOM 895 N N . PRO A 1 120 ? -9.908 -22.331 -4.124 1.00 87.19 120 PRO A N 1
ATOM 896 C CA . PRO A 1 120 ? -9.602 -21.831 -5.457 1.00 87.19 120 PRO A CA 1
ATOM 897 C C . PRO A 1 120 ? -9.577 -20.302 -5.498 1.00 87.19 120 PRO A C 1
ATOM 899 O O . PRO A 1 120 ? -10.469 -19.636 -4.964 1.00 87.19 120 PRO A O 1
ATOM 902 N N . LEU A 1 121 ? -8.559 -19.764 -6.160 1.00 79.88 121 LEU A N 1
ATOM 903 C CA . LEU A 1 121 ? -8.269 -18.342 -6.200 1.00 79.88 121 LEU A CA 1
ATOM 904 C C . LEU A 1 121 ? -8.078 -17.879 -7.649 1.00 79.88 121 LEU A C 1
ATOM 906 O O . LEU A 1 121 ? -7.313 -18.484 -8.398 1.00 79.88 121 LEU A O 1
ATOM 910 N N . LEU A 1 122 ? -8.740 -16.783 -8.017 1.00 81.56 122 LEU A N 1
ATOM 911 C CA . LEU A 1 122 ? -8.510 -16.053 -9.262 1.00 81.56 122 LEU A CA 1
ATOM 912 C C . LEU A 1 122 ? -8.069 -14.628 -8.924 1.00 81.56 122 LEU A C 1
ATOM 914 O O . LEU A 1 122 ? -8.863 -13.845 -8.419 1.00 81.56 122 LEU A O 1
ATOM 918 N N . VAL A 1 123 ? -6.815 -14.281 -9.200 1.00 79.31 123 VAL A N 1
ATOM 919 C CA . VAL A 1 123 ? -6.281 -12.923 -8.996 1.00 79.31 123 VAL A CA 1
ATOM 920 C C . VAL A 1 123 ? -5.980 -12.298 -10.345 1.00 79.31 123 VAL A C 1
ATOM 922 O O . VAL A 1 123 ? -5.468 -12.974 -11.238 1.00 79.31 123 VAL A O 1
ATOM 925 N N . GLY A 1 124 ? -6.293 -11.015 -10.487 1.00 75.50 124 GLY A N 1
ATOM 926 C CA . GLY A 1 124 ? -5.953 -10.225 -11.663 1.00 75.50 124 GLY A CA 1
ATOM 927 C C . GLY A 1 124 ? -5.373 -8.874 -11.267 1.00 75.50 124 GLY A C 1
ATOM 928 O O . GLY A 1 124 ? -5.695 -8.341 -10.209 1.00 75.50 124 GLY A O 1
ATOM 929 N N . THR A 1 125 ? -4.533 -8.320 -12.131 1.00 77.25 125 THR A N 1
ATOM 930 C CA . THR A 1 125 ? -4.012 -6.953 -12.040 1.00 77.25 125 THR A CA 1
ATOM 931 C C . THR A 1 125 ? -4.069 -6.312 -13.418 1.00 77.25 125 THR A C 1
ATOM 933 O O . THR A 1 125 ? -4.062 -7.006 -14.440 1.00 77.25 125 THR A O 1
ATOM 936 N N . ASN A 1 126 ? -4.120 -4.989 -13.453 1.00 77.62 126 ASN A N 1
ATOM 937 C CA . ASN A 1 126 ? -3.922 -4.229 -14.677 1.00 77.62 126 ASN A CA 1
ATOM 938 C C . ASN A 1 126 ? -2.422 -4.078 -14.959 1.00 77.62 126 ASN A C 1
ATOM 940 O O . ASN A 1 126 ? -1.588 -4.119 -14.053 1.00 77.62 126 ASN A O 1
ATOM 944 N N . SER A 1 127 ? -2.062 -3.877 -16.228 1.00 76.12 127 SER A N 1
ATOM 945 C CA . SER A 1 127 ? -0.670 -3.591 -16.600 1.00 76.12 127 SER A CA 1
ATOM 946 C C . SER A 1 127 ? -0.158 -2.293 -15.964 1.00 76.12 127 SER A C 1
ATOM 948 O O . SER A 1 127 ? 1.017 -2.213 -15.622 1.00 76.12 127 SER A O 1
ATOM 950 N N . ASP A 1 128 ? -1.059 -1.327 -15.749 1.00 76.56 128 ASP A N 1
ATOM 951 C CA . ASP A 1 128 ? -0.735 0.060 -15.412 1.00 76.56 128 ASP A CA 1
ATOM 952 C C . ASP A 1 128 ? -1.427 0.539 -14.109 1.00 76.56 128 ASP A C 1
ATOM 954 O O . ASP A 1 128 ? -1.862 1.686 -14.034 1.00 76.56 128 ASP A O 1
ATOM 958 N N . GLU A 1 129 ? -1.557 -0.314 -13.075 1.00 75.31 129 GLU A N 1
ATOM 959 C CA . GLU A 1 129 ? -2.273 0.016 -11.809 1.00 75.31 129 GLU A CA 1
ATOM 960 C C . GLU A 1 129 ? -1.798 1.333 -11.165 1.00 75.31 129 GLU A C 1
ATOM 962 O O . GLU A 1 129 ? -2.596 2.123 -10.664 1.00 75.31 129 GLU A O 1
ATOM 967 N N . GLY A 1 130 ? -0.487 1.597 -11.209 1.00 71.25 130 GLY A N 1
ATOM 968 C CA . GLY A 1 130 ? 0.121 2.798 -10.630 1.00 71.25 130 GLY A CA 1
ATOM 969 C C . GLY A 1 130 ? -0.060 4.074 -11.459 1.00 71.25 130 GLY A C 1
ATOM 970 O O . GLY A 1 130 ? 0.163 5.166 -10.938 1.00 71.25 130 GLY A O 1
ATOM 971 N N . ALA A 1 131 ? -0.488 3.981 -12.724 1.00 68.44 131 ALA A N 1
ATOM 972 C CA . ALA A 1 131 ? -0.553 5.140 -13.620 1.00 68.44 131 ALA A CA 1
ATOM 973 C C . ALA A 1 131 ? -1.585 6.188 -13.165 1.00 68.44 131 ALA A C 1
ATOM 975 O O . ALA A 1 131 ? -1.368 7.386 -13.339 1.00 68.44 131 ALA A O 1
ATOM 976 N N . GLY A 1 132 ? -2.689 5.746 -12.551 1.00 62.53 132 GLY A N 1
ATOM 977 C CA . GLY A 1 132 ? -3.731 6.627 -12.012 1.00 62.53 132 GLY A CA 1
ATOM 978 C C . GLY A 1 132 ? -3.433 7.177 -10.617 1.00 62.53 132 GLY A C 1
ATOM 979 O O . GLY A 1 132 ? -4.111 8.099 -10.171 1.00 62.53 132 GLY A O 1
ATOM 980 N N . MET A 1 133 ? -2.427 6.632 -9.927 1.00 60.75 133 MET A N 1
ATOM 981 C CA . MET A 1 133 ? -2.095 7.048 -8.563 1.00 60.75 133 MET A CA 1
ATOM 982 C C . MET A 1 133 ? -1.162 8.265 -8.522 1.00 60.75 133 MET A C 1
ATOM 984 O O . MET A 1 133 ? -1.001 8.873 -7.466 1.00 60.75 133 MET A O 1
ATOM 988 N N . GLY A 1 134 ? -0.605 8.657 -9.678 1.00 55.94 134 GLY A N 1
ATOM 989 C CA . GLY A 1 134 ? 0.356 9.749 -9.803 1.00 55.94 134 GLY A CA 1
ATOM 990 C C . GLY A 1 134 ? 1.588 9.538 -8.918 1.00 55.94 134 GLY A C 1
ATOM 991 O O . GLY A 1 134 ? 1.665 8.601 -8.120 1.00 55.94 134 GLY A O 1
ATOM 992 N N . PRO A 1 135 ? 2.605 10.399 -9.008 1.00 54.97 135 PRO A N 1
ATOM 993 C CA . PRO A 1 135 ? 3.621 10.378 -7.985 1.00 54.97 135 PRO A CA 1
ATOM 994 C C . PRO A 1 135 ? 3.006 10.965 -6.710 1.00 54.97 135 PRO A C 1
ATOM 996 O O . PRO A 1 135 ? 2.852 12.179 -6.579 1.00 54.97 135 PRO A O 1
ATOM 999 N N . PHE A 1 136 ? 2.722 10.111 -5.726 1.00 55.19 136 PHE A N 1
ATOM 1000 C CA . PHE A 1 136 ? 2.370 10.485 -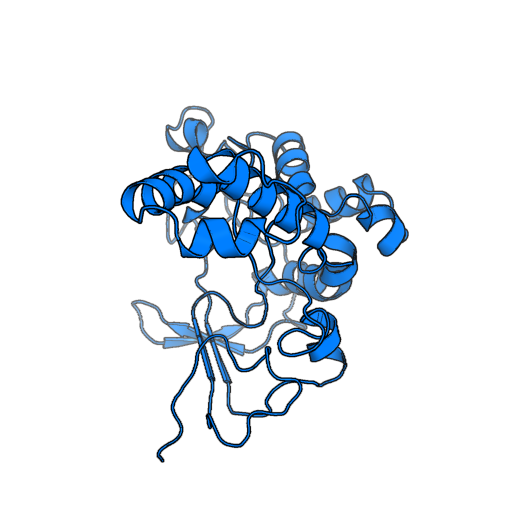4.344 1.00 55.19 136 PHE A CA 1
ATOM 1001 C C . PHE A 1 136 ? 3.380 11.450 -3.672 1.00 55.19 136 PHE A C 1
ATOM 1003 O O . PHE A 1 136 ? 3.193 11.895 -2.538 1.00 55.19 136 PHE A O 1
ATOM 1010 N N . ALA A 1 137 ? 4.472 11.782 -4.369 1.00 55.84 137 ALA A N 1
ATOM 1011 C CA . ALA A 1 137 ? 5.523 12.695 -3.962 1.00 55.84 137 ALA A CA 1
ATOM 1012 C C . ALA A 1 137 ? 5.717 13.939 -4.851 1.00 55.84 137 ALA A C 1
ATOM 1014 O O . ALA A 1 137 ? 6.656 14.697 -4.602 1.00 55.84 137 ALA A O 1
ATOM 1015 N N . GLY A 1 138 ? 4.834 14.188 -5.824 1.00 69.62 138 GLY A N 1
ATOM 1016 C CA . GLY A 1 138 ? 4.977 15.272 -6.805 1.00 69.62 138 GLY A CA 1
ATOM 1017 C C . GLY A 1 138 ? 5.798 14.865 -8.034 1.00 69.62 138 GLY A C 1
ATOM 1018 O O . GLY A 1 138 ? 6.301 13.752 -8.105 1.00 69.62 138 GLY A O 1
ATOM 1019 N N . ALA A 1 139 ? 5.907 15.749 -9.028 1.00 81.25 139 ALA A N 1
ATOM 1020 C CA . ALA A 1 139 ? 6.497 15.429 -10.331 1.00 81.25 139 ALA A CA 1
ATOM 1021 C C . ALA A 1 139 ? 7.903 14.790 -10.235 1.00 81.25 139 ALA A C 1
ATOM 1023 O O . ALA A 1 139 ? 8.819 15.379 -9.660 1.00 81.25 139 ALA A O 1
ATOM 1024 N N . VAL A 1 140 ? 8.082 13.615 -10.852 1.00 87.75 140 VAL A N 1
ATOM 1025 C CA . VAL A 1 140 ? 9.353 12.871 -10.900 1.00 87.75 140 VAL A CA 1
ATOM 1026 C C . VAL A 1 140 ? 10.085 13.178 -12.208 1.00 87.75 140 VAL A C 1
ATOM 1028 O O . VAL A 1 140 ? 9.749 12.643 -13.264 1.00 87.75 140 VAL A O 1
ATOM 1031 N N . ASN A 1 141 ? 11.067 14.076 -12.167 1.00 88.62 141 ASN A N 1
ATOM 1032 C CA . ASN A 1 141 ? 11.843 14.500 -13.337 1.00 88.62 141 ASN A CA 1
ATOM 1033 C C . ASN A 1 141 ? 13.257 13.912 -13.376 1.00 88.62 141 ASN A C 1
ATOM 1035 O O . ASN A 1 141 ? 13.881 13.930 -14.434 1.00 88.62 141 ASN A O 1
ATOM 1039 N N . THR A 1 142 ? 13.756 13.422 -12.243 1.00 91.19 142 THR A N 1
ATOM 1040 C CA . THR A 1 142 ? 15.114 12.896 -12.080 1.00 91.19 142 THR A CA 1
ATOM 1041 C C . THR A 1 142 ? 15.132 11.647 -11.201 1.00 91.19 142 THR A C 1
ATOM 1043 O O . THR A 1 142 ? 14.217 11.416 -10.407 1.00 91.19 142 THR A O 1
ATOM 1046 N N . ASP A 1 143 ? 16.210 10.862 -11.290 1.00 92.06 143 ASP A N 1
ATOM 1047 C CA . ASP A 1 143 ? 16.413 9.693 -10.425 1.00 92.06 143 ASP A CA 1
ATOM 1048 C C . ASP A 1 143 ? 16.372 10.067 -8.940 1.00 92.06 143 ASP A C 1
ATOM 1050 O O . ASP A 1 143 ? 15.850 9.308 -8.126 1.00 92.06 143 ASP A O 1
ATOM 1054 N N . ASP A 1 144 ? 16.846 11.260 -8.580 1.00 91.44 144 ASP A N 1
ATOM 1055 C CA . ASP A 1 144 ? 16.770 11.759 -7.209 1.00 91.44 144 ASP A CA 1
ATOM 1056 C C . ASP A 1 144 ? 15.335 12.097 -6.791 1.00 91.44 144 ASP A C 1
ATOM 1058 O O . ASP A 1 144 ? 14.967 11.867 -5.636 1.00 91.44 144 ASP A O 1
ATOM 1062 N N . ASP A 1 145 ? 14.504 12.610 -7.705 1.00 89.62 145 ASP A N 1
ATOM 1063 C CA . ASP A 1 145 ? 13.070 12.778 -7.441 1.00 89.62 145 ASP A CA 1
ATOM 1064 C C . ASP A 1 145 ? 12.422 11.416 -7.185 1.00 89.62 145 ASP A C 1
ATOM 1066 O O . ASP A 1 145 ? 11.644 11.272 -6.241 1.00 89.62 145 ASP A O 1
ATOM 1070 N N . PHE A 1 146 ? 12.790 10.404 -7.977 1.00 88.19 146 PHE A N 1
ATOM 1071 C CA . PHE A 1 146 ? 12.272 9.049 -7.823 1.00 88.19 146 PHE A CA 1
ATOM 1072 C C . PHE A 1 146 ? 12.696 8.435 -6.485 1.00 88.19 146 PHE A C 1
ATOM 1074 O O . PHE A 1 146 ? 11.836 7.937 -5.762 1.00 88.19 146 PHE A O 1
ATOM 1081 N N . ARG A 1 147 ? 13.975 8.559 -6.088 1.00 89.31 147 ARG A N 1
ATOM 1082 C CA . ARG A 1 147 ? 14.463 8.132 -4.758 1.00 89.31 147 ARG A CA 1
ATOM 1083 C C . ARG A 1 147 ? 13.648 8.761 -3.635 1.00 89.31 147 ARG A C 1
ATOM 1085 O O . ARG A 1 147 ? 13.198 8.056 -2.735 1.00 89.31 147 ARG A O 1
ATOM 1092 N N . ARG A 1 148 ? 13.431 10.080 -3.694 1.00 87.38 148 ARG A N 1
ATOM 1093 C CA . ARG A 1 148 ? 12.633 10.795 -2.686 1.00 87.38 148 ARG A CA 1
ATOM 1094 C C . ARG A 1 148 ? 11.172 10.361 -2.695 1.00 87.38 148 ARG A C 1
ATOM 1096 O O . ARG A 1 148 ? 10.547 10.360 -1.637 1.00 87.38 148 ARG A O 1
ATOM 1103 N N . ALA A 1 149 ? 10.630 10.005 -3.858 1.00 83.31 149 ALA A N 1
ATOM 1104 C CA . ALA A 1 149 ? 9.264 9.521 -3.978 1.00 83.31 149 ALA A CA 1
ATOM 1105 C C . ALA A 1 149 ? 9.078 8.156 -3.310 1.00 83.31 149 ALA A C 1
ATOM 1107 O O . ALA A 1 149 ? 8.190 8.008 -2.472 1.00 83.31 149 ALA A O 1
ATOM 1108 N N . ILE A 1 150 ? 9.944 7.191 -3.622 1.00 83.56 150 ILE A N 1
ATOM 1109 C CA . ILE A 1 150 ? 9.847 5.833 -3.072 1.00 83.56 150 ILE A CA 1
ATOM 1110 C C . ILE A 1 150 ? 10.227 5.776 -1.587 1.00 83.56 150 ILE A C 1
ATOM 1112 O O . ILE A 1 150 ? 9.625 5.012 -0.840 1.00 83.56 150 ILE A O 1
ATOM 1116 N N . GLN A 1 151 ? 11.149 6.627 -1.119 1.00 85.69 151 GLN A N 1
ATOM 1117 C CA . GLN A 1 151 ? 11.557 6.662 0.289 1.00 85.69 151 GLN A CA 1
ATOM 1118 C C . GLN A 1 151 ? 10.383 6.941 1.241 1.00 85.69 151 GLN A C 1
ATOM 1120 O O . GLN A 1 151 ? 10.406 6.473 2.373 1.00 85.69 151 GLN A O 1
ATOM 1125 N N . ARG A 1 152 ? 9.337 7.652 0.794 1.00 80.06 152 ARG A N 1
ATOM 1126 C CA . ARG A 1 152 ? 8.136 7.918 1.611 1.00 80.06 152 ARG A CA 1
AT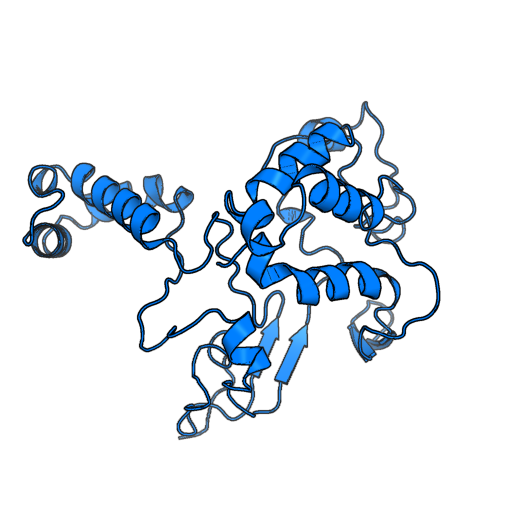OM 1127 C C . ARG A 1 152 ? 7.350 6.659 1.970 1.00 80.06 152 ARG A C 1
ATOM 1129 O O . ARG A 1 152 ? 6.618 6.676 2.953 1.00 80.06 152 ARG A O 1
ATOM 1136 N N . PHE A 1 153 ? 7.490 5.607 1.170 1.00 77.69 153 PHE A N 1
ATOM 1137 C CA . PHE A 1 153 ? 6.818 4.328 1.374 1.00 77.69 153 PHE A CA 1
ATOM 1138 C C . PHE A 1 153 ? 7.674 3.329 2.148 1.00 77.69 153 PHE A C 1
ATOM 1140 O O . PHE A 1 153 ? 7.160 2.302 2.570 1.00 77.69 153 PHE A O 1
ATOM 1147 N N . ILE A 1 154 ? 8.961 3.619 2.344 1.00 81.81 154 ILE A N 1
ATOM 1148 C CA . ILE A 1 154 ? 9.875 2.748 3.076 1.00 81.81 154 ILE A CA 1
ATOM 1149 C C . ILE A 1 154 ? 9.825 3.112 4.563 1.00 81.81 154 ILE A C 1
ATOM 1151 O O . ILE A 1 154 ? 9.898 4.285 4.937 1.00 81.81 154 ILE A O 1
ATOM 1155 N N . SER A 1 155 ? 9.720 2.097 5.417 1.00 80.12 155 SER A N 1
ATOM 1156 C CA . SER A 1 155 ? 9.752 2.248 6.866 1.00 80.12 155 SER A CA 1
ATOM 1157 C C . SER A 1 155 ? 11.056 2.922 7.326 1.00 80.12 155 SER A C 1
ATOM 1159 O O . SER A 1 155 ? 12.134 2.559 6.846 1.00 80.12 155 SER A O 1
ATOM 1161 N N . PRO A 1 156 ? 11.010 3.844 8.307 1.00 81.88 156 PRO A N 1
ATOM 1162 C CA . PRO A 1 156 ? 12.201 4.380 8.961 1.00 81.88 156 PRO A CA 1
ATOM 1163 C C . PRO A 1 156 ? 13.143 3.299 9.507 1.00 81.88 156 PRO A C 1
ATOM 1165 O O . PRO A 1 156 ? 14.352 3.515 9.542 1.00 81.88 156 PRO A O 1
ATOM 1168 N N . THR A 1 157 ? 12.605 2.138 9.893 1.00 84.81 157 THR A N 1
ATOM 1169 C CA . THR A 1 157 ? 13.368 1.000 10.428 1.00 84.81 157 THR A CA 1
ATOM 1170 C C . THR A 1 157 ? 13.897 0.063 9.341 1.00 84.81 157 THR A C 1
ATOM 1172 O O . THR A 1 157 ? 14.663 -0.847 9.643 1.00 84.81 157 THR A O 1
ATOM 1175 N N . ALA A 1 158 ? 13.576 0.284 8.060 1.00 87.06 158 ALA A N 1
ATOM 1176 C CA . ALA A 1 158 ? 13.902 -0.663 6.992 1.00 87.06 158 ALA A CA 1
ATOM 1177 C C . ALA A 1 158 ? 15.401 -0.957 6.856 1.00 87.06 158 ALA A C 1
ATOM 1179 O O . ALA A 1 158 ? 15.784 -2.084 6.552 1.00 87.06 158 ALA A O 1
ATOM 1180 N N . ALA A 1 159 ? 16.257 0.038 7.107 1.00 90.38 159 ALA A N 1
ATOM 1181 C CA . ALA A 1 159 ? 17.704 -0.159 7.074 1.00 90.38 159 ALA A CA 1
ATOM 1182 C C . ALA A 1 159 ? 18.187 -1.142 8.156 1.00 90.38 159 ALA A C 1
ATOM 1184 O O . ALA A 1 159 ? 19.095 -1.938 7.912 1.00 90.38 159 ALA A O 1
ATOM 1185 N N . GLU A 1 160 ? 17.559 -1.103 9.331 1.00 90.00 160 GLU A N 1
ATOM 1186 C CA . GLU A 1 160 ? 17.828 -2.011 10.446 1.00 90.00 160 GLU A CA 1
ATOM 1187 C C . GLU A 1 160 ? 17.245 -3.394 10.148 1.00 90.00 160 GLU A C 1
ATOM 1189 O O . GLU A 1 160 ? 17.972 -4.384 10.188 1.00 90.00 160 GLU A O 1
ATOM 1194 N N . ASN A 1 161 ? 15.975 -3.460 9.737 1.00 87.88 161 ASN A N 1
ATOM 1195 C CA . ASN A 1 161 ? 15.278 -4.722 9.468 1.00 87.88 161 ASN A CA 1
ATOM 1196 C C . ASN A 1 161 ? 15.966 -5.533 8.362 1.00 87.88 161 ASN A C 1
ATOM 1198 O O . ASN A 1 161 ? 16.145 -6.745 8.481 1.00 87.88 161 ASN A O 1
ATOM 1202 N N . LEU A 1 162 ? 16.404 -4.857 7.297 1.00 90.25 162 LEU A N 1
ATOM 1203 C CA . LEU A 1 162 ? 17.078 -5.484 6.160 1.00 90.25 162 LEU A CA 1
ATOM 1204 C C . LEU A 1 162 ? 18.597 -5.574 6.331 1.00 90.25 162 LEU A C 1
ATOM 1206 O O . LEU A 1 162 ? 19.255 -6.144 5.464 1.00 90.25 162 LEU A O 1
ATOM 1210 N N . HIS A 1 163 ? 19.161 -5.022 7.412 1.00 93.00 163 HIS A N 1
ATOM 1211 C CA . HIS A 1 163 ? 20.607 -4.971 7.662 1.00 93.00 163 HIS A CA 1
ATOM 1212 C C . HIS A 1 163 ? 21.394 -4.365 6.484 1.00 93.00 163 HIS A C 1
ATOM 1214 O O . HIS A 1 163 ? 22.485 -4.816 6.126 1.00 93.00 163 HIS A O 1
ATOM 1220 N N . ARG A 1 164 ? 20.814 -3.347 5.838 1.00 93.31 164 ARG A N 1
ATOM 1221 C CA . ARG A 1 164 ? 21.297 -2.759 4.581 1.00 93.31 164 ARG A CA 1
ATOM 1222 C C . ARG A 1 164 ? 21.128 -1.249 4.607 1.00 93.31 164 ARG A C 1
ATOM 1224 O O . ARG A 1 164 ? 20.132 -0.726 5.093 1.00 93.31 164 ARG A O 1
ATOM 1231 N N . ALA A 1 165 ? 22.087 -0.523 4.039 1.00 94.12 165 ALA A N 1
ATOM 1232 C CA . ALA A 1 165 ? 21.974 0.926 3.932 1.00 94.12 165 ALA A CA 1
ATOM 1233 C C . ALA A 1 165 ? 20.761 1.314 3.069 1.00 94.12 165 ALA A C 1
ATOM 1235 O O . ALA A 1 165 ? 20.568 0.769 1.981 1.00 94.12 165 ALA A O 1
ATOM 1236 N N . ILE A 1 166 ? 19.993 2.319 3.507 1.00 91.06 166 ILE A N 1
ATOM 1237 C CA . ILE A 1 166 ? 18.830 2.818 2.755 1.00 91.06 166 ILE A CA 1
ATOM 1238 C C . ILE A 1 166 ? 19.201 3.242 1.325 1.00 91.06 166 ILE A C 1
ATOM 1240 O O . ILE A 1 166 ? 18.439 3.037 0.387 1.00 91.06 166 ILE A O 1
ATOM 1244 N N . THR A 1 167 ? 20.413 3.764 1.124 1.00 93.50 167 THR A N 1
ATOM 1245 C CA . THR A 1 167 ? 20.933 4.153 -0.194 1.00 93.50 167 THR A CA 1
ATOM 1246 C C . THR A 1 167 ? 21.118 2.965 -1.138 1.00 93.50 167 THR A C 1
ATOM 1248 O O . THR A 1 167 ? 20.884 3.115 -2.338 1.00 93.50 167 THR A O 1
ATOM 1251 N N . ALA A 1 168 ? 21.491 1.794 -0.612 1.00 93.81 168 ALA A N 1
ATOM 1252 C CA . ALA A 1 168 ? 21.610 0.559 -1.382 1.00 93.81 168 ALA A CA 1
ATOM 1253 C C . ALA A 1 168 ? 20.226 0.035 -1.791 1.00 93.81 168 ALA A C 1
ATOM 1255 O O . ALA A 1 168 ? 20.010 -0.242 -2.967 1.00 93.81 168 ALA A O 1
ATOM 1256 N N . ILE A 1 169 ? 19.266 0.021 -0.857 1.00 92.38 169 ILE A N 1
ATOM 1257 C CA . ILE A 1 169 ? 17.865 -0.360 -1.116 1.00 92.38 169 ILE A CA 1
ATOM 1258 C C . ILE A 1 169 ? 17.263 0.513 -2.228 1.00 92.38 169 ILE A C 1
ATOM 1260 O O . ILE A 1 169 ? 16.730 0.008 -3.214 1.00 92.38 169 ILE A O 1
ATOM 1264 N N . LEU A 1 170 ? 17.405 1.837 -2.112 1.00 91.94 170 LEU A N 1
ATOM 1265 C CA . LEU A 1 170 ? 16.936 2.784 -3.129 1.00 91.94 170 LEU A CA 1
ATOM 1266 C C . LEU A 1 170 ? 17.674 2.616 -4.471 1.00 91.94 170 LEU A C 1
ATOM 1268 O O . LEU A 1 170 ? 17.107 2.892 -5.525 1.00 91.94 170 LEU A O 1
ATOM 1272 N N . GLY A 1 171 ? 18.947 2.208 -4.442 1.00 93.12 171 GLY A N 1
ATOM 1273 C CA . GLY A 1 171 ? 19.740 1.920 -5.640 1.00 93.12 171 GLY A CA 1
ATOM 1274 C C . GLY A 1 171 ? 19.239 0.693 -6.400 1.00 93.12 171 GLY A C 1
ATOM 1275 O O . GLY A 1 171 ? 19.128 0.741 -7.621 1.00 93.12 171 GLY A O 1
ATOM 1276 N N . GLU A 1 172 ? 18.872 -0.367 -5.686 1.00 91.12 172 GLU A N 1
ATOM 1277 C CA . GLU A 1 172 ? 18.260 -1.559 -6.281 1.00 91.12 172 GLU A CA 1
ATOM 1278 C C . GLU A 1 172 ? 16.888 -1.251 -6.876 1.00 91.12 172 GLU A C 1
ATOM 1280 O O . GLU A 1 172 ? 16.615 -1.653 -8.002 1.00 91.12 172 GLU A O 1
ATOM 1285 N N . ALA A 1 173 ? 16.061 -0.451 -6.194 1.00 88.38 173 ALA A N 1
ATOM 1286 C CA . ALA A 1 173 ? 14.787 -0.003 -6.753 1.00 88.38 173 ALA A CA 1
ATOM 1287 C C . ALA A 1 173 ? 14.969 0.785 -8.065 1.00 88.38 173 ALA A C 1
ATOM 1289 O O . ALA A 1 173 ? 14.197 0.615 -8.998 1.00 88.38 173 ALA A O 1
ATOM 1290 N N . 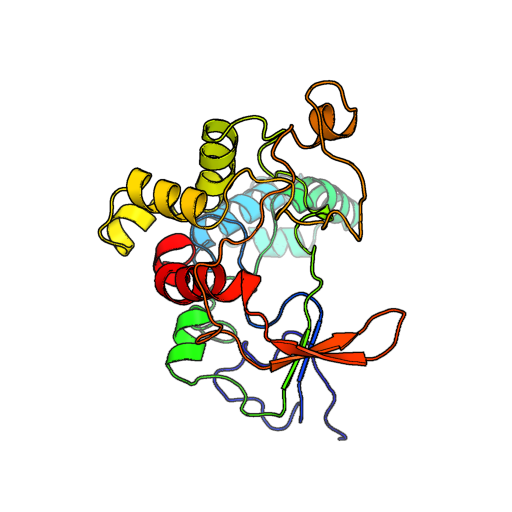LEU A 1 174 ? 16.008 1.615 -8.179 1.00 89.62 174 LEU A N 1
ATOM 1291 C CA . LEU A 1 174 ? 16.343 2.319 -9.424 1.00 89.62 174 LEU A CA 1
ATOM 1292 C C . LEU A 1 174 ? 16.819 1.394 -10.542 1.00 89.62 174 LEU A C 1
ATOM 1294 O O . LEU A 1 174 ? 16.493 1.629 -11.703 1.00 89.62 174 LEU A O 1
ATOM 1298 N N . TYR A 1 175 ? 17.584 0.362 -10.192 1.00 89.06 175 TYR A N 1
ATOM 1299 C CA . TYR A 1 175 ? 18.015 -0.660 -11.140 1.00 89.06 175 TYR A CA 1
ATOM 1300 C C . TYR A 1 175 ? 16.823 -1.463 -11.669 1.00 89.06 175 TYR A C 1
ATOM 1302 O O . TYR A 1 175 ? 16.696 -1.663 -12.874 1.00 89.06 175 TYR A O 1
ATOM 1310 N N . LEU A 1 176 ? 15.925 -1.860 -10.766 1.00 86.62 176 LEU A N 1
ATOM 1311 C CA . LEU A 1 176 ? 14.701 -2.586 -11.086 1.00 86.62 176 LEU A CA 1
ATOM 1312 C C . LEU A 1 176 ? 13.671 -1.707 -11.796 1.00 86.62 176 LEU A C 1
ATOM 1314 O O . LEU A 1 176 ? 12.857 -2.243 -12.532 1.00 86.62 176 LEU A O 1
ATOM 1318 N N . TYR A 1 177 ? 13.692 -0.385 -11.602 1.00 87.12 177 TYR A N 1
ATOM 1319 C CA . TYR A 1 177 ? 12.753 0.557 -12.217 1.00 87.12 177 TYR A CA 1
ATOM 1320 C C . TYR A 1 177 ? 13.468 1.719 -12.931 1.00 87.12 177 TYR A C 1
ATOM 1322 O O . TYR A 1 177 ? 13.371 2.872 -12.490 1.00 87.12 177 TYR A O 1
ATOM 1330 N N . PRO A 1 178 ? 14.199 1.454 -14.030 1.00 88.06 178 PRO A N 1
ATOM 1331 C CA . PRO A 1 178 ? 15.048 2.447 -14.684 1.00 88.06 178 PRO A CA 1
ATOM 1332 C C . PRO A 1 178 ? 14.238 3.482 -15.478 1.00 88.06 178 PRO A C 1
ATOM 1334 O O . PRO A 1 178 ? 13.154 3.200 -15.980 1.00 88.06 178 PRO A O 1
ATOM 1337 N N . ASP A 1 179 ? 14.776 4.684 -15.674 1.00 89.25 179 ASP A N 1
ATOM 1338 C CA . ASP A 1 179 ? 14.160 5.690 -16.551 1.00 89.25 179 ASP A CA 1
ATOM 1339 C C . ASP A 1 179 ? 14.398 5.362 -18.038 1.00 89.25 179 ASP A C 1
ATOM 1341 O O . ASP A 1 179 ? 15.249 5.938 -18.715 1.00 89.25 179 ASP A O 1
ATOM 1345 N N . ILE A 1 180 ? 13.667 4.369 -18.546 1.00 88.12 180 ILE A N 1
ATOM 1346 C CA . ILE A 1 180 ? 13.700 3.953 -19.952 1.00 88.12 180 ILE A CA 1
ATOM 1347 C C . ILE A 1 180 ? 12.267 3.948 -20.478 1.00 88.12 180 ILE A C 1
ATOM 1349 O O . ILE A 1 180 ? 11.561 2.942 -20.415 1.00 88.12 180 ILE A O 1
ATOM 1353 N N . GLN A 1 181 ? 11.829 5.074 -21.044 1.00 85.25 181 GLN A N 1
ATOM 1354 C CA . GLN A 1 181 ? 10.435 5.259 -21.474 1.00 85.25 181 GLN A CA 1
ATOM 1355 C C . GLN A 1 181 ? 9.940 4.225 -22.494 1.00 85.25 181 GLN A C 1
ATOM 1357 O O . GLN A 1 181 ? 8.754 3.898 -22.508 1.00 85.25 181 GLN A O 1
ATOM 1362 N N . ASN A 1 182 ? 10.835 3.682 -23.327 1.00 84.00 182 ASN A N 1
ATOM 1363 C CA . ASN A 1 182 ? 10.489 2.638 -24.296 1.00 84.00 182 ASN A CA 1
ATOM 1364 C C . ASN A 1 182 ? 10.104 1.312 -23.633 1.00 84.00 182 ASN A C 1
ATOM 1366 O O . ASN A 1 182 ? 9.387 0.519 -24.239 1.00 84.00 182 ASN A O 1
ATOM 1370 N N 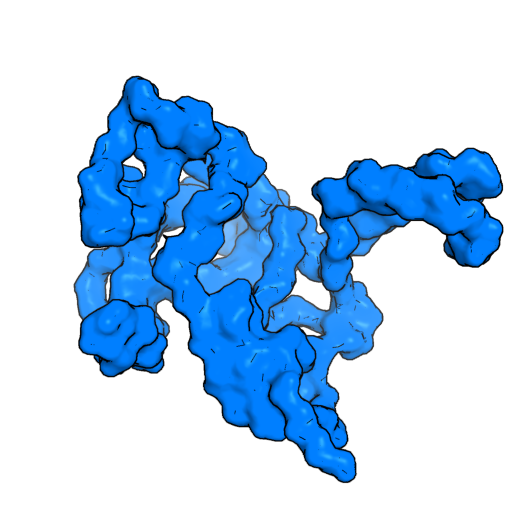. LEU A 1 183 ? 10.587 1.079 -22.415 1.00 80.44 183 LEU A N 1
ATOM 1371 C CA . LEU A 1 183 ? 10.228 -0.070 -21.596 1.00 80.44 183 LEU A CA 1
ATOM 1372 C C . LEU A 1 183 ? 9.086 0.284 -20.629 1.00 80.44 183 LEU A C 1
ATOM 1374 O O . LEU A 1 183 ? 8.327 -0.598 -20.245 1.00 80.44 183 LEU A O 1
ATOM 1378 N N . GLY A 1 184 ? 8.954 1.561 -20.250 1.00 80.06 184 GLY A N 1
ATOM 1379 C CA . GLY A 1 184 ? 8.054 2.052 -19.206 1.00 80.06 184 GLY A CA 1
ATOM 1380 C C . GLY A 1 184 ? 6.560 1.818 -19.432 1.00 80.06 184 GLY A C 1
ATOM 1381 O O . GLY A 1 184 ? 6.075 1.796 -20.567 1.00 80.06 184 GLY A O 1
ATOM 1382 N N . ILE A 1 185 ? 5.832 1.734 -18.316 1.00 79.50 185 ILE A N 1
ATOM 1383 C CA . ILE A 1 185 ? 4.369 1.642 -18.252 1.00 79.50 185 ILE A CA 1
ATOM 1384 C C . ILE A 1 185 ? 3.728 3.029 -18.022 1.00 79.50 185 ILE A C 1
ATOM 1386 O O . ILE A 1 185 ? 4.284 3.820 -17.257 1.00 79.50 185 ILE A O 1
ATOM 1390 N N . PRO A 1 186 ? 2.595 3.372 -18.671 1.00 80.75 186 PRO A N 1
ATOM 1391 C CA . PRO A 1 186 ? 1.918 2.617 -19.733 1.00 80.75 186 PRO A CA 1
ATOM 1392 C C . PRO A 1 186 ? 2.793 2.425 -20.964 1.00 80.75 186 PRO A C 1
ATOM 1394 O O . PRO A 1 186 ? 3.549 3.326 -21.291 1.00 80.75 186 PRO A O 1
ATOM 1397 N N . SER A 1 187 ? 2.704 1.279 -21.648 1.00 81.38 187 SER A N 1
ATOM 1398 C CA . SER A 1 187 ? 3.574 0.959 -22.799 1.00 81.38 187 SER A CA 1
ATOM 1399 C C . SER A 1 187 ? 3.399 1.931 -23.977 1.00 81.38 187 SER A C 1
ATOM 1401 O O . SER A 1 187 ? 2.345 2.545 -24.128 1.00 81.38 187 SER A O 1
ATOM 1403 N N . LEU A 1 188 ? 4.381 2.025 -24.892 1.00 84.31 188 LEU A N 1
ATOM 1404 C CA . LEU A 1 188 ? 4.228 2.829 -26.123 1.00 84.31 188 LEU A CA 1
ATOM 1405 C C . LEU A 1 188 ? 3.136 2.294 -27.069 1.00 84.31 188 LEU A C 1
ATOM 1407 O O . LEU A 1 188 ? 2.675 3.027 -27.936 1.00 84.31 188 LEU A O 1
ATOM 1411 N N . LYS A 1 189 ? 2.686 1.044 -26.894 1.00 83.06 189 LYS A N 1
ATOM 1412 C CA . LYS A 1 189 ? 1.515 0.510 -27.605 1.00 83.06 189 LYS A CA 1
ATOM 1413 C C . LYS A 1 189 ? 0.215 1.111 -27.060 1.00 83.06 189 LYS A C 1
ATOM 1415 O O . LYS A 1 189 ? -0.675 1.436 -27.837 1.00 83.06 189 LYS A O 1
ATOM 1420 N N . THR A 1 190 ? 0.113 1.245 -25.737 1.00 79.94 190 THR A N 1
ATOM 1421 C CA . THR A 1 190 ? -1.069 1.789 -25.047 1.00 79.94 190 THR A CA 1
ATOM 1422 C C . THR A 1 190 ? -1.108 3.313 -25.128 1.00 79.94 190 THR A C 1
ATOM 1424 O O . THR A 1 190 ? -2.154 3.902 -25.387 1.00 79.94 190 THR A O 1
ATOM 1427 N N . TRP A 1 191 ? 0.043 3.953 -24.936 1.00 85.12 191 TRP A N 1
ATOM 1428 C CA . TRP A 1 191 ? 0.213 5.395 -24.994 1.00 85.12 191 TRP A CA 1
ATOM 1429 C C . TRP A 1 191 ? 1.432 5.731 -25.868 1.00 85.12 191 TRP A C 1
ATOM 1431 O O . TRP A 1 191 ? 2.565 5.749 -25.368 1.00 85.12 191 TRP A O 1
ATOM 1441 N N . PRO A 1 192 ? 1.228 5.977 -27.180 1.00 89.06 192 PRO A N 1
ATOM 1442 C CA . PRO A 1 192 ? 2.295 6.159 -28.169 1.00 89.06 192 PRO A CA 1
ATOM 1443 C C . PRO A 1 192 ? 2.930 7.555 -28.098 1.00 89.06 192 PRO A C 1
ATOM 1445 O O . PRO A 1 192 ? 3.133 8.222 -29.109 1.00 89.06 192 PRO A O 1
ATOM 1448 N N . HIS A 1 193 ? 3.231 8.014 -26.885 1.00 87.94 193 HIS A N 1
ATOM 1449 C CA . HIS A 1 193 ? 3.812 9.318 -26.606 1.00 87.94 193 HIS A CA 1
ATOM 1450 C C . HIS A 1 193 ? 5.042 9.172 -25.713 1.00 87.94 193 HIS A C 1
ATOM 1452 O O . HIS A 1 193 ? 4.957 8.644 -24.603 1.00 87.94 193 HIS A O 1
ATOM 1458 N N . VAL A 1 194 ? 6.184 9.657 -26.198 1.00 89.00 194 VAL A N 1
ATOM 1459 C CA . VAL A 1 194 ? 7.406 9.792 -25.396 1.00 89.00 194 VAL A CA 1
ATOM 1460 C C . VAL A 1 194 ? 7.331 11.128 -24.668 1.00 89.00 194 VAL A C 1
ATOM 1462 O O . VAL A 1 194 ? 7.287 12.176 -25.312 1.00 89.00 194 VAL A O 1
ATOM 1465 N N . VAL A 1 195 ? 7.325 11.078 -23.341 1.00 87.69 195 VAL A N 1
ATOM 1466 C CA . VAL A 1 195 ? 7.245 12.232 -22.448 1.00 87.69 195 VAL A CA 1
ATOM 1467 C C . VAL A 1 195 ? 8.512 13.070 -22.577 1.00 87.69 195 VAL A C 1
ATOM 1469 O O . VAL A 1 195 ? 9.634 12.584 -22.444 1.00 87.69 195 VAL A O 1
ATOM 1472 N N . ARG A 1 196 ? 8.334 14.360 -22.824 1.00 89.06 196 ARG A N 1
ATOM 1473 C CA . ARG A 1 196 ? 9.388 15.367 -22.933 1.00 89.06 196 ARG A CA 1
ATOM 1474 C C . ARG A 1 196 ? 9.186 16.424 -21.859 1.00 89.06 196 ARG A C 1
ATOM 1476 O O . ARG A 1 196 ? 8.067 16.692 -21.436 1.00 89.06 196 ARG A O 1
ATOM 1483 N N . ALA A 1 197 ? 10.265 17.113 -21.495 1.00 85.69 197 ALA A N 1
ATOM 1484 C CA . ALA A 1 197 ? 10.269 18.164 -20.472 1.00 85.69 197 ALA A CA 1
ATOM 1485 C C . ALA A 1 197 ? 9.180 19.242 -20.615 1.00 85.69 197 ALA A C 1
ATOM 1487 O O . ALA A 1 197 ? 8.778 19.844 -19.626 1.00 85.69 197 ALA A O 1
ATOM 1488 N N . ARG A 1 198 ? 8.729 19.523 -21.842 1.00 85.81 198 ARG A N 1
ATOM 1489 C CA . ARG A 1 198 ? 7.752 20.585 -22.129 1.00 85.81 198 ARG A CA 1
ATOM 1490 C C . ARG A 1 198 ? 6.307 20.097 -22.176 1.00 85.81 198 ARG A C 1
ATOM 1492 O O . ARG A 1 198 ? 5.412 20.927 -22.316 1.00 85.81 198 ARG A O 1
ATOM 1499 N N . ASP A 1 199 ? 6.081 18.793 -22.078 1.00 87.12 199 ASP A N 1
ATOM 1500 C CA . ASP A 1 199 ? 4.744 18.226 -22.176 1.00 87.12 199 ASP A CA 1
ATOM 1501 C C . ASP A 1 199 ? 3.926 18.545 -20.923 1.00 87.12 199 ASP A C 1
ATOM 1503 O O . ASP A 1 199 ? 4.449 18.561 -19.809 1.00 87.12 199 ASP A O 1
ATOM 1507 N N . GLU A 1 200 ? 2.616 18.737 -21.083 1.00 83.88 200 GLU A N 1
ATOM 1508 C CA . GLU A 1 200 ? 1.703 18.947 -19.949 1.00 83.88 200 GLU A CA 1
ATOM 1509 C C . GLU A 1 200 ? 1.747 17.774 -18.954 1.00 83.88 200 GLU A C 1
ATOM 1511 O O . GLU A 1 200 ? 1.723 17.978 -17.742 1.00 83.88 200 GLU A O 1
ATOM 1516 N N . TYR A 1 201 ? 1.928 16.546 -19.451 1.00 80.19 201 TYR A N 1
ATOM 1517 C CA . TYR A 1 201 ? 2.096 15.353 -18.617 1.00 80.19 201 TYR A CA 1
ATOM 1518 C C . TYR A 1 201 ? 3.349 15.418 -17.736 1.00 80.19 201 TYR A C 1
ATOM 1520 O O . TYR A 1 201 ? 3.304 15.014 -16.576 1.00 80.19 201 TYR A O 1
ATOM 1528 N N . ALA A 1 202 ? 4.449 15.985 -18.245 1.00 83.31 202 ALA A N 1
ATOM 1529 C CA . ALA A 1 202 ? 5.672 16.170 -17.469 1.00 83.31 202 ALA A CA 1
ATOM 1530 C C . ALA A 1 202 ? 5.503 17.243 -16.383 1.00 83.31 202 ALA A C 1
ATOM 1532 O O . ALA A 1 202 ? 6.108 17.139 -15.319 1.00 83.31 202 ALA A O 1
ATOM 1533 N N . LYS A 1 203 ? 4.639 18.242 -16.596 1.00 79.75 203 LYS A N 1
ATOM 1534 C CA . LYS A 1 203 ? 4.312 19.232 -15.556 1.00 79.75 203 LYS A CA 1
ATOM 1535 C C . LYS A 1 203 ? 3.518 18.619 -14.399 1.00 79.75 203 LYS A C 1
ATOM 1537 O O . LYS A 1 203 ? 3.670 19.066 -13.267 1.00 79.75 203 LYS A O 1
ATOM 1542 N N . GLN A 1 204 ? 2.687 17.612 -14.676 1.00 76.38 204 GLN A N 1
ATOM 1543 C CA . GLN A 1 204 ? 1.836 16.961 -13.673 1.00 76.38 204 GLN A CA 1
ATOM 1544 C C . GLN A 1 204 ? 2.532 15.786 -12.970 1.00 76.38 204 GLN A C 1
ATOM 1546 O O . GLN A 1 204 ? 2.520 15.709 -11.744 1.00 76.38 204 GLN A O 1
ATOM 1551 N N . GLY A 1 205 ? 3.146 14.877 -13.733 1.00 78.50 205 GLY A N 1
ATOM 1552 C CA . GLY A 1 205 ? 3.752 13.639 -13.225 1.00 78.50 205 GLY A CA 1
ATOM 1553 C C . GLY A 1 205 ? 5.281 13.605 -13.267 1.00 78.50 205 GLY A C 1
ATOM 1554 O O . GLY A 1 205 ? 5.886 12.741 -12.637 1.00 78.50 205 GLY A O 1
ATOM 1555 N N . GLY A 1 206 ? 5.915 14.560 -13.950 1.00 87.19 206 GLY A N 1
ATOM 1556 C CA . GLY A 1 206 ? 7.356 14.577 -14.201 1.00 87.19 206 GLY A CA 1
ATOM 1557 C C . GLY A 1 206 ? 7.772 13.824 -15.466 1.00 87.19 206 GLY A C 1
ATOM 1558 O O . GLY A 1 206 ? 7.004 13.061 -16.046 1.00 87.19 206 GLY A O 1
ATOM 1559 N N . GLN A 1 207 ? 8.994 14.067 -15.935 1.00 87.88 207 GLN A N 1
ATOM 1560 C CA . GLN A 1 207 ? 9.525 13.457 -17.165 1.00 87.88 207 GLN A CA 1
ATOM 1561 C C . GLN A 1 207 ? 9.715 11.941 -17.078 1.00 87.88 207 GLN A C 1
ATOM 1563 O O . GLN A 1 207 ? 9.612 11.254 -18.091 1.00 87.88 207 GLN A O 1
ATOM 1568 N N . GLN A 1 208 ? 9.950 11.424 -15.875 1.00 87.81 208 GLN A N 1
ATOM 1569 C CA . GLN A 1 208 ? 10.225 10.013 -15.622 1.00 87.81 208 GLN A CA 1
ATOM 1570 C C . GLN A 1 208 ? 9.001 9.297 -15.046 1.00 87.81 208 GLN A C 1
ATOM 1572 O O . GLN A 1 208 ? 9.125 8.330 -14.297 1.00 87.81 208 GLN A O 1
ATOM 1577 N N . LEU A 1 209 ? 7.797 9.778 -15.379 1.00 80.44 209 LEU A N 1
ATOM 1578 C CA . LEU A 1 209 ? 6.545 9.170 -14.926 1.00 80.44 209 LEU A CA 1
ATOM 1579 C C . LEU A 1 209 ? 6.387 7.721 -15.439 1.00 80.44 209 LEU A C 1
ATOM 1581 O O . LEU A 1 209 ? 5.650 6.938 -14.850 1.00 80.44 209 LEU A O 1
ATOM 1585 N N . ARG A 1 210 ? 7.086 7.363 -16.528 1.00 81.62 210 ARG A N 1
ATOM 1586 C CA . ARG A 1 210 ? 7.061 6.038 -17.160 1.00 81.62 210 ARG A CA 1
ATOM 1587 C C . ARG A 1 210 ? 8.310 5.237 -16.802 1.00 81.62 210 ARG A C 1
ATOM 1589 O O . ARG A 1 210 ? 9.268 5.211 -17.575 1.00 81.62 210 ARG A O 1
ATOM 1596 N N . ARG A 1 211 ? 8.278 4.539 -15.670 1.00 81.94 211 ARG A N 1
ATOM 1597 C CA . ARG A 1 211 ? 9.326 3.580 -15.286 1.00 81.94 211 ARG A CA 1
ATOM 1598 C C . ARG A 1 211 ? 8.799 2.142 -15.398 1.00 81.94 211 ARG A C 1
ATOM 1600 O O . ARG A 1 211 ? 7.698 1.879 -14.920 1.00 81.94 211 ARG A O 1
ATOM 1607 N N . PRO A 1 212 ? 9.514 1.229 -16.076 1.00 71.94 212 PRO A N 1
ATOM 1608 C CA . PRO A 1 212 ? 9.169 -0.186 -16.167 1.00 71.94 212 PRO A CA 1
ATOM 1609 C C . PRO A 1 212 ? 9.638 -0.953 -14.939 1.00 71.94 212 PRO A C 1
ATOM 1611 O O . PRO A 1 212 ? 10.325 -0.389 -14.101 1.00 71.94 212 PRO A O 1
ATOM 1614 N N . VAL A 1 213 ? 9.370 -2.257 -14.914 1.00 63.50 213 VAL A N 1
ATOM 1615 C CA . VAL A 1 213 ? 10.222 -3.214 -14.203 1.00 63.50 213 VAL A CA 1
ATOM 1616 C C . VAL A 1 213 ? 11.303 -3.712 -15.181 1.00 63.50 213 VAL A C 1
ATOM 1618 O O . VAL A 1 213 ? 10.997 -3.996 -16.339 1.00 63.50 213 VAL A O 1
ATOM 1621 N N . PHE A 1 214 ? 12.566 -3.752 -14.761 1.00 51.44 214 PHE A N 1
ATOM 1622 C CA . PHE A 1 214 ? 13.706 -4.265 -15.523 1.00 51.44 214 PHE A CA 1
ATOM 1623 C C . PHE A 1 214 ? 13.686 -5.801 -15.561 1.00 51.44 214 PHE A C 1
ATOM 1625 O O . PHE A 1 214 ? 13.276 -6.438 -14.592 1.00 51.44 214 PHE A O 1
ATOM 1632 N N . ALA A 1 215 ? 14.135 -6.389 -16.674 1.00 58.28 215 ALA A N 1
ATOM 1633 C CA . ALA A 1 215 ? 14.300 -7.834 -16.812 1.00 58.28 215 ALA A CA 1
ATOM 1634 C C . ALA A 1 215 ? 15.593 -8.169 -17.571 1.00 58.28 215 ALA A C 1
ATOM 1636 O O . ALA A 1 215 ? 15.742 -7.822 -18.749 1.00 58.28 215 ALA A O 1
ATOM 1637 N N . ALA A 1 216 ? 16.501 -8.899 -16.924 1.00 48.06 216 ALA A N 1
ATOM 1638 C CA . ALA A 1 216 ? 17.657 -9.538 -17.535 1.00 48.06 216 ALA A CA 1
ATOM 1639 C C . ALA A 1 216 ? 17.389 -11.045 -17.748 1.00 48.06 216 ALA A C 1
ATOM 1641 O O . ALA A 1 216 ? 17.835 -11.887 -16.986 1.00 48.06 216 ALA A O 1
ATOM 1642 N N . GLN A 1 217 ? 16.721 -11.364 -18.865 1.00 46.91 217 GLN A N 1
ATOM 1643 C CA . GLN A 1 217 ? 16.534 -12.703 -19.467 1.00 46.91 217 GLN A CA 1
ATOM 1644 C C . GLN A 1 217 ? 15.727 -13.775 -18.688 1.00 46.91 217 GLN A C 1
ATOM 1646 O O . GLN A 1 217 ? 15.988 -14.107 -17.540 1.00 46.91 217 GLN A O 1
ATOM 1651 N N . ASP A 1 218 ? 14.781 -14.388 -19.418 1.00 48.97 218 ASP A N 1
ATOM 1652 C CA . ASP A 1 218 ? 14.065 -15.653 -19.175 1.00 48.97 218 ASP A CA 1
ATOM 1653 C C . ASP A 1 218 ? 13.550 -15.936 -17.751 1.00 48.97 218 ASP A C 1
ATOM 1655 O O . ASP A 1 218 ? 14.029 -16.826 -17.049 1.00 48.97 218 ASP A O 1
ATOM 1659 N N . GLY A 1 219 ? 12.451 -15.262 -17.391 1.00 48.47 219 GLY A N 1
ATOM 1660 C CA . GLY A 1 219 ? 11.164 -15.912 -17.083 1.00 48.47 219 GLY A CA 1
ATOM 1661 C C . GLY A 1 219 ? 11.123 -17.094 -16.103 1.00 48.47 219 GLY A C 1
ATOM 1662 O O . GLY A 1 219 ? 10.222 -17.928 -16.203 1.00 48.47 219 GLY A O 1
ATOM 1663 N N . ARG A 1 220 ? 12.049 -17.205 -15.150 1.00 47.38 220 ARG A N 1
ATOM 1664 C CA . ARG A 1 220 ? 11.958 -18.168 -14.042 1.00 47.38 220 ARG A CA 1
ATOM 1665 C C . ARG A 1 220 ? 11.610 -17.427 -12.757 1.00 47.38 220 ARG A C 1
ATOM 1667 O O . ARG A 1 220 ? 12.466 -17.231 -11.905 1.00 47.38 220 ARG A O 1
ATOM 1674 N N . GLY A 1 221 ? 10.354 -17.005 -12.615 1.00 53.88 221 GLY A N 1
ATOM 1675 C CA . GLY A 1 221 ? 9.907 -16.444 -11.336 1.00 53.88 221 GLY A CA 1
ATOM 1676 C C . GLY A 1 221 ? 8.471 -15.933 -11.257 1.00 53.88 221 GLY A C 1
ATOM 1677 O O . GLY A 1 221 ? 7.872 -16.070 -10.201 1.00 53.88 221 GLY A O 1
ATOM 1678 N N . ALA A 1 222 ? 7.854 -15.463 -12.342 1.00 58.06 222 ALA A N 1
ATOM 1679 C CA . ALA A 1 222 ? 6.422 -15.157 -12.343 1.00 58.06 222 ALA A CA 1
ATOM 1680 C C . ALA A 1 222 ? 5.635 -16.209 -13.137 1.00 58.06 222 ALA A C 1
ATOM 1682 O O . ALA A 1 222 ? 6.059 -16.667 -14.198 1.00 58.06 222 ALA A O 1
ATOM 1683 N N . GLY A 1 223 ? 4.499 -16.645 -12.590 1.00 58.25 223 GLY A N 1
ATOM 1684 C CA . GLY A 1 223 ? 3.672 -17.707 -13.166 1.00 58.25 223 GLY A CA 1
ATOM 1685 C C . GLY A 1 223 ? 3.075 -17.380 -14.545 1.00 58.25 223 GLY A C 1
ATOM 1686 O O . GLY A 1 223 ? 3.250 -16.300 -15.106 1.00 58.25 223 GLY A O 1
ATOM 1687 N N . ARG A 1 224 ? 2.318 -18.335 -15.100 1.00 66.56 224 ARG A N 1
ATOM 1688 C CA . ARG A 1 224 ? 1.489 -18.103 -16.294 1.00 66.56 224 ARG A CA 1
ATOM 1689 C C . ARG A 1 224 ? 0.204 -17.388 -15.886 1.00 66.56 224 ARG A C 1
ATOM 1691 O O . ARG A 1 224 ? -0.535 -17.906 -15.052 1.00 66.56 224 ARG A O 1
ATOM 1698 N N . GLY A 1 225 ? -0.079 -16.248 -16.506 1.00 70.69 225 GLY A N 1
ATOM 1699 C CA . GLY A 1 225 ? -1.328 -15.506 -16.341 1.00 70.69 225 GLY A CA 1
ATOM 1700 C C . GLY A 1 225 ? -2.215 -15.589 -17.582 1.00 70.69 225 GLY A C 1
ATOM 1701 O O . GLY A 1 225 ? -1.731 -15.792 -18.697 1.00 70.69 225 GLY A O 1
ATOM 1702 N N . LEU A 1 226 ? -3.524 -15.411 -17.401 1.00 75.62 226 LEU A N 1
ATOM 1703 C CA . LEU A 1 226 ? -4.446 -15.157 -18.507 1.00 75.62 226 LEU A CA 1
ATOM 1704 C C . LEU A 1 226 ? -4.518 -13.646 -18.744 1.00 75.62 226 LEU A C 1
ATOM 1706 O O . LEU A 1 226 ? -4.937 -12.896 -17.867 1.00 75.62 226 LEU A O 1
ATOM 1710 N N . VAL A 1 227 ? -4.121 -13.204 -19.931 1.00 76.25 227 VAL A N 1
ATOM 1711 C CA . VAL A 1 227 ? -4.204 -11.807 -20.354 1.00 76.25 227 VAL A CA 1
ATOM 1712 C C . VAL A 1 227 ? -5.471 -11.618 -21.165 1.00 76.25 227 VAL A C 1
ATOM 1714 O O . VAL A 1 227 ? -5.607 -12.189 -22.247 1.00 76.25 227 VAL A O 1
ATOM 1717 N N . PHE A 1 228 ? -6.371 -10.775 -20.669 1.00 76.06 228 PHE A N 1
ATOM 1718 C CA . PHE A 1 228 ? -7.526 -10.305 -21.424 1.00 76.06 228 PHE A CA 1
ATOM 1719 C C . PHE A 1 228 ? -7.112 -9.105 -22.281 1.00 76.06 228 PHE A C 1
ATOM 1721 O O . PHE A 1 228 ? -6.632 -8.101 -21.760 1.00 76.06 228 PHE A O 1
ATOM 1728 N N . ALA A 1 229 ? -7.261 -9.212 -23.601 1.00 72.44 229 ALA A N 1
ATOM 1729 C CA . ALA A 1 229 ? -6.948 -8.140 -24.543 1.00 72.44 229 ALA A CA 1
ATOM 1730 C C . ALA A 1 229 ? -8.049 -7.995 -25.597 1.00 72.44 229 ALA A C 1
ATOM 1732 O O . ALA A 1 229 ? -8.868 -8.895 -25.776 1.00 72.44 229 ALA A O 1
ATOM 1733 N N . LEU A 1 230 ? -8.038 -6.870 -26.319 1.00 75.31 230 LEU A N 1
ATOM 1734 C CA . LEU A 1 230 ? -9.004 -6.576 -27.386 1.00 75.31 230 LEU A CA 1
ATOM 1735 C C . LEU A 1 230 ? -9.007 -7.635 -28.502 1.00 75.31 230 LEU A C 1
ATOM 1737 O O . LEU A 1 230 ? -10.043 -7.900 -29.096 1.00 75.31 230 LEU A O 1
ATOM 1741 N N . GLU A 1 231 ? -7.859 -8.264 -28.754 1.00 82.56 231 GLU A N 1
ATOM 1742 C CA . GLU A 1 231 ? -7.688 -9.330 -29.752 1.00 82.56 231 GLU A CA 1
ATOM 1743 C C . GLU A 1 231 ? -8.067 -10.726 -29.212 1.00 82.56 231 GLU A C 1
ATOM 1745 O O . GLU A 1 231 ? -7.917 -11.727 -29.907 1.00 82.56 231 GLU A O 1
ATOM 1750 N N . GLY A 1 232 ? -8.563 -10.801 -27.973 1.00 79.31 232 GLY A N 1
ATOM 1751 C CA . GLY A 1 232 ? -8.953 -12.033 -27.295 1.00 79.31 232 GLY A CA 1
ATOM 1752 C C . GLY A 1 232 ? -8.055 -12.398 -26.104 1.00 79.31 232 GLY A C 1
ATOM 1753 O O . GLY A 1 232 ? -6.981 -11.816 -25.903 1.00 79.31 232 GLY A O 1
ATOM 1754 N N . PRO A 1 233 ? -8.504 -13.352 -25.266 1.00 84.00 233 PRO A N 1
ATOM 1755 C CA . PRO A 1 233 ? -7.737 -13.828 -24.127 1.00 84.00 233 PRO A CA 1
ATOM 1756 C C . PRO A 1 233 ? -6.579 -14.730 -24.576 1.00 84.00 233 PRO A C 1
ATOM 1758 O O . PRO A 1 233 ? -6.747 -15.592 -25.437 1.00 84.00 233 PRO A O 1
ATOM 1761 N N . ARG A 1 234 ? -5.405 -14.573 -23.961 1.00 79.88 234 ARG A N 1
ATOM 1762 C CA . ARG A 1 234 ? -4.227 -15.421 -24.214 1.00 79.88 234 ARG A CA 1
ATOM 1763 C C . ARG A 1 234 ? -3.485 -15.732 -22.923 1.00 79.88 234 ARG A C 1
ATOM 1765 O O . ARG A 1 234 ? -3.475 -14.911 -22.013 1.00 79.88 234 ARG A O 1
ATOM 1772 N N . VAL A 1 235 ? -2.833 -16.888 -22.847 1.00 78.88 235 VAL A N 1
ATOM 1773 C CA . VAL A 1 235 ? -1.900 -17.174 -21.749 1.00 78.88 235 VAL A CA 1
ATOM 1774 C C . VAL A 1 235 ? -0.584 -16.463 -22.041 1.00 78.88 235 VAL A C 1
ATOM 1776 O O . VAL A 1 235 ? -0.040 -16.612 -23.134 1.00 78.88 235 VAL A O 1
ATOM 1779 N N . ALA A 1 236 ? -0.081 -15.698 -21.080 1.00 70.50 236 ALA A N 1
ATOM 1780 C CA . ALA A 1 236 ? 1.224 -15.056 -21.161 1.00 70.50 236 ALA A CA 1
ATOM 1781 C C . ALA A 1 236 ? 2.042 -15.360 -19.907 1.00 70.50 236 ALA A C 1
ATOM 1783 O O . ALA A 1 236 ? 1.496 -15.597 -18.826 1.00 70.50 236 ALA A O 1
ATOM 1784 N N . TRP A 1 237 ? 3.358 -15.349 -20.069 1.00 69.06 237 TRP A N 1
ATOM 1785 C CA . TRP A 1 237 ? 4.280 -15.291 -18.948 1.00 69.06 237 TRP A CA 1
ATOM 1786 C C . TRP A 1 237 ? 4.464 -13.836 -18.539 1.00 69.06 237 TRP A C 1
ATOM 1788 O O . TRP A 1 237 ? 4.532 -12.958 -19.396 1.00 69.06 237 TRP A O 1
ATOM 1798 N N . ASP A 1 238 ? 4.516 -13.589 -17.237 1.00 64.62 238 ASP A N 1
ATOM 1799 C CA . ASP A 1 238 ? 4.790 -12.261 -16.688 1.00 64.62 238 ASP A CA 1
ATOM 1800 C C . ASP A 1 238 ? 6.301 -12.068 -16.470 1.00 64.62 238 ASP A C 1
ATOM 1802 O O . ASP A 1 238 ? 6.792 -11.835 -15.368 1.00 64.62 238 ASP A O 1
ATOM 1806 N N . ASP A 1 239 ? 7.070 -12.256 -17.537 1.00 63.09 239 ASP A N 1
ATOM 1807 C CA . ASP A 1 239 ? 8.535 -12.258 -17.508 1.00 63.09 239 ASP A CA 1
ATOM 1808 C C . ASP A 1 239 ? 9.134 -10.870 -17.239 1.00 63.09 239 ASP A C 1
ATOM 1810 O O . ASP A 1 239 ? 10.105 -10.747 -16.496 1.00 63.09 239 ASP A O 1
ATOM 1814 N N . TRP A 1 240 ? 8.519 -9.816 -17.768 1.00 61.38 240 TRP A N 1
ATOM 1815 C CA . TRP A 1 240 ? 9.026 -8.446 -17.686 1.00 61.38 240 TRP A CA 1
ATOM 1816 C C . TRP A 1 240 ? 8.911 -7.799 -16.295 1.00 61.38 240 TRP A C 1
ATOM 1818 O O . TRP A 1 240 ? 9.594 -6.813 -16.045 1.00 61.38 240 TRP A O 1
ATOM 1828 N N . ARG A 1 241 ? 8.093 -8.338 -15.373 1.00 71.88 241 ARG A N 1
ATOM 1829 C CA . ARG A 1 241 ? 7.993 -7.858 -13.974 1.00 71.88 241 ARG A CA 1
ATOM 1830 C C . ARG A 1 241 ? 8.670 -8.753 -12.944 1.00 71.88 241 ARG A C 1
ATOM 1832 O O . ARG A 1 241 ? 8.695 -8.413 -11.762 1.00 71.88 241 ARG A O 1
ATOM 1839 N N . THR A 1 242 ? 9.187 -9.900 -13.376 1.00 74.94 242 THR A N 1
ATOM 1840 C CA . THR A 1 242 ? 9.584 -10.985 -12.473 1.00 74.94 242 THR A CA 1
ATOM 1841 C C . THR A 1 242 ? 10.623 -10.539 -11.440 1.00 74.94 242 THR A C 1
ATOM 1843 O O . THR A 1 242 ? 10.432 -10.787 -10.253 1.00 74.94 242 THR A O 1
ATOM 1846 N N . GLU A 1 243 ? 11.691 -9.855 -11.856 1.00 77.69 243 GLU A N 1
ATOM 1847 C CA . GLU A 1 243 ? 12.770 -9.447 -10.943 1.00 77.69 243 GLU A CA 1
ATOM 1848 C C . GLU A 1 243 ? 12.286 -8.459 -9.881 1.00 77.69 243 GLU A C 1
ATOM 1850 O O . GLU A 1 243 ? 12.537 -8.657 -8.695 1.00 77.69 243 GLU A O 1
ATOM 1855 N N . GLY A 1 244 ? 11.532 -7.433 -10.288 1.00 80.00 244 GLY A N 1
ATOM 1856 C CA . GLY A 1 244 ? 10.968 -6.458 -9.357 1.00 80.00 244 GLY A CA 1
ATOM 1857 C C . GLY A 1 244 ? 9.981 -7.086 -8.374 1.00 80.00 244 GLY A C 1
ATOM 1858 O O . GLY A 1 244 ? 10.017 -6.765 -7.188 1.00 80.00 244 GLY A O 1
ATOM 1859 N N . ILE A 1 245 ? 9.126 -8.004 -8.840 1.00 78.06 245 ILE A N 1
ATOM 1860 C CA . ILE A 1 245 ? 8.171 -8.721 -7.980 1.00 78.06 245 ILE A CA 1
ATOM 1861 C C . ILE A 1 245 ? 8.908 -9.613 -6.979 1.00 78.06 245 ILE A C 1
ATOM 1863 O O . ILE A 1 245 ? 8.596 -9.560 -5.792 1.00 78.06 245 ILE A O 1
ATOM 1867 N N . ASN A 1 246 ? 9.895 -10.392 -7.427 1.00 79.81 246 ASN A N 1
ATOM 1868 C CA . ASN A 1 246 ? 10.685 -11.250 -6.544 1.00 79.81 246 ASN A CA 1
ATOM 1869 C C . ASN A 1 246 ? 11.440 -10.425 -5.499 1.00 79.81 246 ASN A C 1
ATOM 1871 O O . ASN A 1 246 ? 11.409 -10.759 -4.318 1.00 79.81 246 ASN A O 1
ATOM 1875 N N . TRP A 1 247 ? 12.040 -9.307 -5.914 1.00 85.56 247 TRP A N 1
ATOM 1876 C CA . TRP A 1 247 ? 12.698 -8.386 -4.995 1.00 85.56 247 TRP A CA 1
ATOM 1877 C C . TRP A 1 247 ? 11.728 -7.870 -3.929 1.00 85.56 247 TRP A C 1
ATOM 1879 O O . TRP A 1 247 ? 12.060 -7.882 -2.746 1.00 85.56 247 TRP A O 1
ATOM 1889 N N . PHE A 1 248 ? 10.504 -7.485 -4.307 1.00 81.88 248 PHE A N 1
ATOM 1890 C CA . PHE A 1 248 ? 9.487 -7.126 -3.320 1.00 81.88 248 PHE A CA 1
ATOM 1891 C C . PHE A 1 248 ? 9.127 -8.311 -2.422 1.00 81.88 248 PHE A C 1
ATOM 1893 O O . PHE A 1 248 ? 9.145 -8.149 -1.214 1.00 81.88 248 PHE A O 1
ATOM 1900 N N . MET A 1 249 ? 8.878 -9.509 -2.952 1.00 77.75 249 MET A N 1
ATOM 1901 C CA . MET A 1 249 ? 8.555 -10.686 -2.131 1.00 77.75 249 MET A CA 1
ATOM 1902 C C . MET A 1 249 ? 9.632 -11.009 -1.084 1.00 77.75 249 MET A C 1
ATOM 1904 O O . MET A 1 249 ? 9.301 -11.436 0.020 1.00 77.75 249 MET A O 1
ATOM 1908 N N . GLU A 1 250 ? 10.905 -10.797 -1.414 1.00 83.75 250 GLU A N 1
ATOM 1909 C CA . GLU A 1 250 ? 12.036 -11.027 -0.508 1.00 83.75 250 GLU A CA 1
ATOM 1910 C C . GLU A 1 250 ? 12.216 -9.915 0.535 1.00 83.75 250 GLU A C 1
ATOM 1912 O O . GLU A 1 250 ? 12.718 -10.178 1.628 1.00 83.75 250 GLU A O 1
ATOM 1917 N N . ASN A 1 251 ? 11.827 -8.677 0.210 1.00 85.31 251 ASN A N 1
ATOM 1918 C CA . ASN A 1 251 ? 12.150 -7.499 1.019 1.00 85.31 251 ASN A CA 1
ATOM 1919 C C . ASN A 1 251 ? 10.926 -6.834 1.680 1.00 85.31 251 ASN A C 1
ATOM 1921 O O . ASN A 1 251 ? 11.118 -6.053 2.607 1.00 85.31 251 ASN A O 1
ATOM 1925 N N . ASP A 1 252 ? 9.694 -7.132 1.252 1.00 80.25 252 ASP A N 1
ATOM 1926 C CA . ASP A 1 252 ? 8.445 -6.442 1.632 1.00 80.25 252 ASP A CA 1
ATOM 1927 C C . ASP A 1 252 ? 8.317 -6.264 3.147 1.00 80.25 252 ASP A C 1
ATOM 1929 O O . ASP A 1 252 ? 8.213 -5.138 3.631 1.00 80.25 252 ASP A O 1
ATOM 1933 N N . LEU A 1 253 ? 8.453 -7.350 3.913 1.00 78.44 253 LEU A N 1
ATOM 1934 C CA . LEU A 1 253 ? 8.326 -7.299 5.369 1.00 78.44 253 LEU A CA 1
ATOM 1935 C C . LEU A 1 253 ? 9.304 -6.289 5.995 1.00 78.44 253 LEU A C 1
ATOM 1937 O O . LEU A 1 253 ? 8.893 -5.455 6.792 1.00 78.44 253 LEU A O 1
ATOM 1941 N N . GLY A 1 254 ? 10.575 -6.307 5.587 1.00 83.19 254 GLY A N 1
ATOM 1942 C CA . GLY A 1 254 ? 11.574 -5.367 6.098 1.00 83.19 254 GLY A CA 1
ATOM 1943 C C . GLY A 1 254 ? 11.441 -3.950 5.530 1.00 83.19 254 GLY A C 1
ATOM 1944 O O . GLY A 1 254 ? 11.821 -2.995 6.203 1.00 83.19 254 GLY A O 1
ATOM 1945 N N . LEU A 1 255 ? 10.898 -3.794 4.317 1.00 81.44 255 LEU A N 1
ATOM 1946 C CA . LEU A 1 255 ? 10.708 -2.499 3.659 1.00 81.44 255 LEU A CA 1
ATOM 1947 C C . LEU A 1 255 ? 9.538 -1.712 4.237 1.00 81.44 255 LEU A C 1
ATOM 1949 O O . LEU A 1 255 ? 9.682 -0.512 4.460 1.00 81.44 255 LEU A O 1
ATOM 1953 N N . VAL A 1 256 ? 8.385 -2.353 4.429 1.00 73.19 256 VAL A N 1
ATOM 1954 C CA . VAL A 1 256 ? 7.115 -1.653 4.690 1.00 73.19 256 VAL A CA 1
ATOM 1955 C C . VAL A 1 256 ? 6.386 -2.121 5.949 1.00 73.19 256 VAL A C 1
ATOM 1957 O O . VAL A 1 256 ? 5.502 -1.408 6.423 1.00 73.19 256 VAL A O 1
ATOM 1960 N N . GLY A 1 257 ? 6.728 -3.284 6.510 1.00 62.69 257 GLY A N 1
ATOM 1961 C CA . GLY A 1 257 ? 5.844 -3.990 7.441 1.00 62.69 257 GLY A CA 1
ATOM 1962 C C . GLY A 1 257 ? 6.541 -4.766 8.551 1.00 62.69 257 GLY A C 1
ATOM 1963 O O . GLY A 1 257 ? 6.215 -5.929 8.767 1.00 62.69 257 GLY A O 1
ATOM 1964 N N . SER A 1 258 ? 7.439 -4.105 9.278 1.00 49.41 258 SER A N 1
ATOM 1965 C CA . SER A 1 258 ? 7.926 -4.526 10.599 1.00 49.41 258 SER A CA 1
ATOM 1966 C C . SER A 1 258 ? 8.018 -3.321 11.525 1.00 49.41 258 SER A C 1
ATOM 1968 O O . SER A 1 258 ? 8.673 -2.337 11.095 1.00 49.41 258 SER A O 1
#

Organism: NCBI:txid123648

InterPro domains:
  IPR002018 Carboxylesterase, type B [PF00135] (65-147)
  IPR029058 Alpha/Beta hydrolase fold [G3DSA:3.40.50.1820] (6-207)
  IPR029058 Alpha/Beta hydrolase fold [SSF53474] (14-200)
  IPR050309 Type-B Carboxylesterase/Lipase [PTHR11559] (9-163)

pLDDT: mean 78.1, std 13.6, range [32.47, 97.12]

Foldseek 3Di:
DAADEEAAQQLLFQQPPVPNHFEYEHEADYLDPQPLAAQGQACVVLVLVLLLQLQCQQVQRNVCRPHPCSVVCLVVGDPVSSVVSCVVSVVSDDGHHCPCHSRVARSLVSVVVVRGHPHHYHYYHDPASCLVVAQPQWADADLVSVLVSVLRSFHPCLCVLVVHDSVVVSVVVCVQWPQDQCQFPVHCVVPVDQADCPDPCCNTRNNSNTTWGAADDDQDAFDWDWDQDPVGIDIDGPRRNRVVVVVCSVRVCSTGHD

=== Feature glossary ===
Legend for the data blocks above and below:

— What the protein is —

The amino-acid sequence is the protein's primary structure: the linear order of residues from the N-terminus to the C-terminus, written in one-letter code. Everything else here — the 3D coordinates, the secondary structure, the domain annotations — is ultimately a consequence of this string.

Functional annotations link the protein to curated databases. InterPro entries identify conserved domains and families by matching the sequence against member-database signatures (Pfam, PROSITE, CDD, …). Gene Ontology (GO) terms describe molecular function, biological process, and cellular component in a controlled vocabulary. CATH places the structure in a hierarchical fold classification (Class/Architecture/Topology/Homologous-superfamily). The organism is the source species.

— Where its atoms are —

Atomic coordinates in PDBx/mmCIF format — the same representation the Protein Data Bank distributes. Each line of the _atom_site loop places one backbone atom in Cartesian space (units: ångströms, origin: arbitrary).

The six renders are orthographic views along the three Cartesian axes in both directions. Representation (cartoon, sticks, or surface) and color scheme (sequence-rainbow or by-chain) vary across proteins so the training set covers all the common visualization conventions.

— Local backbone conformation —

Eight-state secondary structure (DSSP): H is the canonical α-helix, G the tighter 3₁₀-helix, I the wider π-helix; E/B are β-structure, T and S are turns and bends, and '-' is everything else. DSSP derives these from the pattern of main-chain N–H···O=C hydrogen bonds, not from the sequence.

Three-state secondary structure (P-SEA) collapses the eight DSSP classes into helix (a), strand (b), and coil (c). P-SEA assigns these from Cα geometry alone — distances and angles — without requiring backbone oxygens, so it works on any Cα trace.

φ (phi) and ψ (psi) are the two rotatable backbone dihedrals per residue: φ is the C(i-1)–N–Cα–C torsion, ψ is the N–Cα–C–N(i+1) torsion, both in degrees on (−180°, 180°]. α-helical residues cluster near (−60°, −45°); β-strand residues near (−120°, +130°). A Ramachandran plot is simply a scatter of (φ, ψ) for every residue.

— Global shape and packing —

The geometric summary reports three shape descriptors. Rg (radius of gyration) measures how spread out the Cα atoms are about their centre of mass; compact globular proteins have small Rg, elongated or unfolded ones large. Cα contacts (<8 Å, |i−j|>4) count long-range residue pairs in spatial proximity — high for tightly packed folds, near zero for rods or random coil. The bounding-box extents give the protein's footprint along x, y, z in Å.

SASA measures how much of the protein is reachable by solvent. It is computed by rolling a water-sized probe over the atomic surface and summing the exposed area (Å²). Per-residue SASA distinguishes core (buried, low SASA) from surface (exposed, high SASA) residues; total SASA is a whole-molecule size measure.

Plot images: a contact map (which residues are close in 3D, as an N×N binary image), a Ramachandran scatter (backbone torsion angles, revealing secondary-structure composition at a glance), and — for AlphaFold structures — a PAE heatmap (pairwise prediction confidence).

— Structural neighborhood —

A 3Di character summarizes, for each residue, the relative orientation of the Cα frame of its nearest spatial neighbor. Because it encodes fold topology rather than chemistry, 3Di alignments detect remote structural similarity that sequence alignment misses.

The Foldseek neighbor list gives the closest experimentally determined structures in the PDB, ranked by structural alignment. TM-score near 1 means near-identical fold; near 0.3 means only rough topology match. This is how one finds what a novel AlphaFold prediction most resembles in the solved-structure universe.

— Confidence and disorder —

For AlphaFold models, the B-factor field carries pLDDT — the model's own estimate of local accuracy on a 0–100 scale. Regions with pLDDT<50 should be treated as essentially unmodeled; they often correspond to intrinsically disordered segments.

Crystallographic B-factors measure how much each atom's electron density is smeared out, in Å². They rise in mobile loops and surface residues and fall in the buried interior. In AlphaFold models this column is repurposed to hold pLDDT instead.

Predicted Aligned Error (PAE) is an AlphaFold confidence matrix: entry (i, j) is the expected error in the position of residue j, in ångströms, when the prediction is superimposed on the true structure at residue i. Low PAE within a block of residues means that block is internally rigid and well-predicted; high PAE between two blocks means their relative placement is uncertain even if each block individually is confident.